Protein AF-A0A1Q9EQV0-F1 (afdb_monomer)

pLDDT: mean 79.05, std 19.86, range [42.56, 97.94]

Foldseek 3Di:
DDDDDDDDDDDPPDDPPDDPDDDDDPDDPDPPPPPPPPPPPDDDPDPPPQKAKKAFQAKWFWFQDPDPPGDQPVPPPDVCVVVVQDDRIDGHGAMFIFDGWDADPNWIWTAGPSDRTITTQFDVDDPGNRNGRMDTDDPVVVVVNVVVVVVVVVVVVVVPPPVVVVVVCVVVVVVVVVVVVVVVVVVD

Secondary structure (DSSP, 8-state):
---------S---SSSSSSSSS------------------------TTTTSEEEEESS-EE-BSSSSTTSPBGGGS--HHHHTT-S-SEEPTT-EEEEEEEEEETTEEEEEESSSS-EEESBB-SGGGBTSB-EEEPPHHHHHHHHHHHHHHHHHHHHTT-HHHHHHHHHHHHHHHHHHHHHHHHTT-

Nearest PDB structures (foldseek):
  3rnj-assembly1_A  TM=4.900E-01  e=1.121E-01  Homo sapiens
  2lnh-assembly1_B  TM=4.845E-01  e=6.198E-01  Homo sapiens
  1m9s-assembly1_A  TM=3.954E-01  e=2.552E+00  Listeria monocytogenes
  9b62-assembly1_E  TM=1.502E-01  e=2.406E+00  Homo sapiens

Sequence (188 aa):
MAARLSFRRGIVVSALLLSVVFHGAQTFCNHSIVRYRVSRTARANSLDSESGLYKASTNIKVRMAPDVNAPTLAGAESQKLKSGEWISMIKAGDVFQCSEMRTRDGQVYLKLADQDGWVFGKGVSGEWTGRDIVVPVPDSEALEAKARIVKDTMERQLIRDDSDKFALYLVGGALFLVALERLWEEFV

Solvent-accessible surface area (backbone atoms only — not comparable to full-atom values): 11812 Å² total; per-residue (Å²): 141,85,89,80,86,90,87,87,84,87,81,96,81,87,87,83,86,85,81,86,86,84,83,88,80,91,71,83,78,76,84,74,82,72,78,74,76,76,72,87,70,80,89,78,85,65,97,74,70,46,46,50,47,33,28,27,71,40,74,43,62,25,16,68,42,90,49,94,84,39,60,40,45,73,76,50,92,50,69,55,50,77,71,65,76,48,78,40,58,48,48,54,69,42,72,49,52,29,56,37,63,46,78,55,97,92,41,39,28,35,27,43,57,91,49,93,30,21,35,62,36,40,28,88,55,78,97,38,48,78,36,75,34,50,44,79,51,55,74,84,57,41,56,60,51,49,54,50,54,53,49,52,52,46,54,59,57,67,64,68,46,63,67,55,54,49,51,52,51,50,52,50,48,52,53,49,51,56,52,51,53,58,55,49,65,76,74,112

Organism: Symbiodinium microadriaticum (NCBI:txid2951)

Radius of gyration: 29.89 Å; Cα contacts (8 Å, |Δi|>4): 192; chains: 1; bounding box: 65×48×94 Å

Structure (mmCIF, N/CA/C/O backbone):
data_AF-A0A1Q9EQV0-F1
#
_entry.id   AF-A0A1Q9EQV0-F1
#
loop_
_atom_site.group_PDB
_atom_site.id
_atom_site.type_symbol
_atom_site.label_atom_id
_atom_site.label_alt_id
_atom_site.label_comp_id
_atom_site.label_asym_id
_atom_site.label_entity_id
_atom_site.label_seq_id
_atom_site.pdbx_PDB_ins_code
_atom_site.Cartn_x
_atom_site.Cartn_y
_atom_site.Cartn_z
_atom_site.occupancy
_atom_site.B_iso_or_equiv
_atom_site.auth_seq_id
_atom_site.auth_comp_id
_atom_site.auth_asym_id
_atom_site.auth_atom_id
_atom_site.pdbx_PDB_model_num
ATOM 1 N N . MET A 1 1 ? 39.533 28.190 -74.958 1.00 47.81 1 MET A N 1
ATOM 2 C CA . MET A 1 1 ? 40.088 27.059 -74.185 1.00 47.81 1 MET A CA 1
ATOM 3 C C . MET A 1 1 ? 39.141 26.777 -73.033 1.00 47.81 1 MET A C 1
ATOM 5 O O . MET A 1 1 ? 39.071 27.570 -72.109 1.00 47.81 1 MET A O 1
ATOM 9 N N . ALA A 1 2 ? 38.331 25.728 -73.164 1.00 45.84 2 ALA A N 1
ATOM 10 C CA . ALA A 1 2 ? 37.303 25.341 -72.203 1.00 45.84 2 ALA A CA 1
ATOM 11 C C . ALA A 1 2 ? 37.702 23.996 -71.585 1.00 45.84 2 ALA A C 1
ATOM 13 O O . ALA A 1 2 ? 37.839 23.013 -72.314 1.00 45.84 2 ALA A O 1
ATOM 14 N N . ALA A 1 3 ? 37.914 23.960 -70.269 1.00 51.19 3 ALA A N 1
ATOM 15 C CA . ALA A 1 3 ? 38.201 22.734 -69.532 1.00 51.19 3 ALA A CA 1
ATOM 16 C C . ALA A 1 3 ? 36.896 22.163 -68.961 1.00 51.19 3 ALA A C 1
ATOM 18 O O . ALA A 1 3 ? 36.172 22.823 -68.217 1.00 51.19 3 ALA A O 1
ATOM 19 N N . ARG A 1 4 ? 36.589 20.937 -69.389 1.00 50.50 4 ARG A N 1
ATOM 20 C CA . ARG A 1 4 ? 35.404 20.150 -69.045 1.00 50.50 4 ARG A CA 1
ATOM 21 C C . ARG A 1 4 ? 35.594 19.408 -67.716 1.00 50.50 4 ARG A C 1
ATOM 23 O O . ARG A 1 4 ? 36.582 18.712 -67.532 1.00 50.50 4 ARG A O 1
ATOM 30 N N . LEU A 1 5 ? 34.577 19.546 -66.866 1.00 52.50 5 LEU A N 1
ATOM 31 C CA . LEU A 1 5 ? 33.958 18.579 -65.944 1.00 52.50 5 LEU A CA 1
ATOM 32 C C . LEU A 1 5 ? 34.591 17.179 -65.793 1.00 52.50 5 LEU A C 1
ATOM 34 O O . LEU A 1 5 ? 34.622 16.401 -66.742 1.00 52.50 5 LEU A O 1
ATOM 38 N N . SER A 1 6 ? 34.850 16.795 -64.539 1.00 54.44 6 SER A N 1
ATOM 39 C CA . SER A 1 6 ? 34.706 15.412 -64.058 1.00 54.44 6 SER A CA 1
ATOM 40 C C . SER A 1 6 ? 34.360 15.412 -62.564 1.00 54.44 6 SER A C 1
ATOM 42 O O . SER A 1 6 ? 35.207 15.180 -61.707 1.00 54.44 6 SER A O 1
ATOM 44 N N . PHE A 1 7 ? 33.097 15.700 -62.251 1.00 55.69 7 PHE A N 1
ATOM 45 C CA . PHE A 1 7 ? 32.520 15.522 -60.920 1.00 55.69 7 PHE A CA 1
ATOM 46 C C . PHE A 1 7 ? 31.300 14.618 -61.083 1.00 55.69 7 PHE A C 1
ATOM 48 O O . PHE A 1 7 ? 30.263 15.079 -61.557 1.00 55.69 7 PHE A O 1
ATOM 55 N N . ARG A 1 8 ? 31.460 13.316 -60.819 1.00 53.91 8 ARG A N 1
ATOM 56 C CA . ARG A 1 8 ? 30.382 12.321 -60.654 1.00 53.91 8 ARG A CA 1
ATOM 57 C C . ARG A 1 8 ? 30.996 10.950 -60.362 1.00 53.91 8 ARG A C 1
ATOM 59 O O . ARG A 1 8 ? 31.511 10.329 -61.288 1.00 53.91 8 ARG A O 1
ATOM 66 N N . ARG A 1 9 ? 30.859 10.462 -59.123 1.00 51.88 9 ARG A N 1
ATOM 67 C CA . ARG A 1 9 ? 30.366 9.110 -58.765 1.00 51.88 9 ARG A CA 1
ATOM 68 C C . ARG A 1 9 ? 30.610 8.815 -57.281 1.00 51.88 9 ARG A C 1
ATOM 70 O O . ARG A 1 9 ? 31.720 8.980 -56.804 1.00 51.88 9 ARG A O 1
ATOM 77 N N . GLY A 1 10 ? 29.565 8.317 -56.620 1.00 47.72 10 GLY A N 1
ATOM 78 C CA . GLY A 1 10 ? 29.556 7.890 -55.218 1.00 47.72 10 GLY A CA 1
ATOM 79 C C . GLY A 1 10 ? 29.086 9.026 -54.308 1.00 47.72 10 GLY A C 1
ATOM 80 O O . GLY A 1 10 ? 29.647 10.104 -54.356 1.00 47.72 10 GLY A O 1
ATOM 81 N N . ILE A 1 11 ? 28.036 8.932 -53.502 1.00 51.19 11 ILE A N 1
ATOM 82 C CA . ILE A 1 11 ? 27.289 7.793 -52.979 1.00 51.19 11 ILE A CA 1
ATOM 83 C C . ILE A 1 11 ? 25.844 8.296 -52.828 1.00 51.19 11 ILE A C 1
ATOM 85 O O . ILE A 1 11 ? 25.547 9.130 -51.982 1.00 51.19 11 ILE A O 1
ATOM 89 N N . VAL A 1 12 ? 24.943 7.831 -53.694 1.00 48.97 12 VAL A N 1
ATOM 90 C CA . VAL A 1 12 ? 23.488 7.976 -53.515 1.00 48.97 12 VAL A CA 1
ATOM 91 C C . VAL A 1 12 ? 22.962 6.587 -53.183 1.00 48.97 12 VAL A C 1
ATOM 93 O O . VAL A 1 12 ? 22.316 5.948 -54.002 1.00 48.97 12 VAL A O 1
ATOM 96 N N . VAL A 1 13 ? 23.331 6.063 -52.014 1.00 53.50 13 VAL A N 1
ATOM 97 C CA . VAL A 1 13 ? 22.775 4.811 -51.488 1.00 53.50 13 VAL A CA 1
ATOM 98 C C . VAL A 1 13 ? 22.723 4.918 -49.967 1.00 53.50 13 VAL A C 1
ATOM 100 O O . VAL A 1 13 ? 23.660 4.502 -49.303 1.00 53.50 13 VAL A O 1
ATOM 103 N N . SER A 1 14 ? 21.670 5.533 -49.417 1.00 49.53 14 SER A N 1
ATOM 104 C CA . SER A 1 14 ? 21.132 5.224 -48.068 1.00 49.53 14 SER A CA 1
ATOM 105 C C . SER A 1 14 ? 19.937 6.114 -47.695 1.00 49.53 14 SER A C 1
ATOM 107 O O . SER A 1 14 ? 19.862 6.657 -46.602 1.00 49.53 14 SER A O 1
ATOM 109 N N . ALA A 1 15 ? 18.974 6.282 -48.607 1.00 46.66 15 ALA A N 1
ATOM 110 C CA . ALA A 1 15 ? 17.729 7.010 -48.313 1.00 46.66 15 ALA A CA 1
ATOM 111 C C . ALA A 1 15 ? 16.455 6.182 -48.570 1.00 46.66 15 ALA A C 1
ATOM 113 O O . ALA A 1 15 ? 15.364 6.735 -48.635 1.00 46.66 15 ALA A O 1
ATOM 114 N N . LEU A 1 16 ? 16.568 4.856 -48.727 1.00 47.31 16 LEU A N 1
ATOM 115 C CA . LEU A 1 16 ? 15.451 3.992 -49.148 1.00 47.31 16 LEU A CA 1
ATOM 116 C C . LEU A 1 16 ? 15.329 2.685 -48.344 1.00 47.31 16 LEU A C 1
ATOM 118 O O . LEU A 1 16 ? 14.862 1.677 -48.861 1.00 47.31 16 LEU A O 1
ATOM 122 N N . LEU A 1 17 ? 15.721 2.692 -47.068 1.00 46.41 17 LEU A N 1
ATOM 123 C CA . LEU A 1 17 ? 15.571 1.531 -46.176 1.00 46.41 17 LEU A CA 1
ATOM 124 C C . LEU A 1 17 ? 15.006 1.911 -44.799 1.00 46.41 17 LEU A C 1
ATOM 126 O O . LEU A 1 17 ? 15.441 1.407 -43.772 1.00 46.41 17 LEU A O 1
ATOM 130 N N . LEU A 1 18 ? 14.015 2.807 -44.762 1.00 45.72 18 LEU A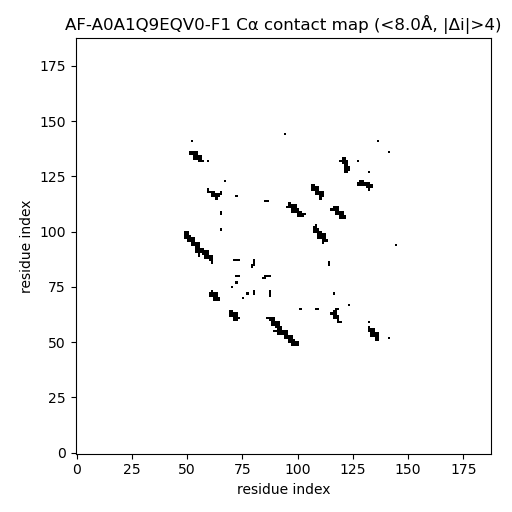 N 1
ATOM 131 C CA . LEU A 1 18 ? 13.266 3.082 -43.528 1.00 45.72 18 LEU A CA 1
ATOM 132 C C . LEU A 1 18 ? 11.801 3.470 -43.787 1.00 45.72 18 LEU A C 1
ATOM 134 O O . LEU A 1 18 ? 11.257 4.386 -43.180 1.00 45.72 18 LEU A O 1
ATOM 138 N N . SER A 1 19 ? 11.137 2.784 -44.723 1.00 46.06 19 SER A N 1
ATOM 139 C CA . SER A 1 19 ? 9.699 3.001 -44.984 1.00 46.06 19 SER A CA 1
ATOM 140 C C . SER A 1 19 ? 8.872 1.719 -45.113 1.00 46.06 19 SER A C 1
ATOM 142 O O . SER A 1 19 ? 7.723 1.778 -45.534 1.00 46.06 19 SER A O 1
ATOM 144 N N . VAL A 1 20 ? 9.405 0.558 -44.716 1.00 49.72 20 VAL A N 1
ATOM 145 C CA . VAL A 1 20 ? 8.696 -0.731 -44.839 1.00 49.72 20 VAL A CA 1
ATOM 146 C C . VAL A 1 20 ? 8.702 -1.500 -43.517 1.00 49.72 20 VAL A C 1
ATOM 148 O O . VAL A 1 20 ? 9.162 -2.626 -43.462 1.00 49.72 20 VAL A O 1
ATOM 151 N N . VAL A 1 21 ? 8.196 -0.898 -42.435 1.00 52.59 21 VAL A N 1
ATOM 152 C CA . VAL A 1 21 ? 7.654 -1.643 -41.274 1.00 52.59 21 VAL A CA 1
ATOM 153 C C . VAL A 1 21 ? 6.537 -0.817 -40.618 1.00 52.59 21 VAL A C 1
ATOM 155 O O . VAL A 1 21 ? 6.600 -0.476 -39.446 1.00 52.59 21 VAL A O 1
ATOM 158 N N . PHE A 1 22 ? 5.525 -0.399 -41.379 1.00 47.16 22 PHE A N 1
ATOM 159 C CA . PHE A 1 22 ? 4.333 0.226 -40.784 1.00 47.16 22 PHE A CA 1
ATOM 160 C C . PHE A 1 22 ? 3.081 -0.050 -41.615 1.00 47.16 22 PHE A C 1
ATOM 162 O O . PHE A 1 22 ? 2.333 0.857 -41.947 1.00 47.16 22 PHE A O 1
ATOM 169 N N . HIS A 1 23 ? 2.861 -1.304 -42.009 1.00 49.47 23 HIS A N 1
ATOM 170 C CA . HIS A 1 23 ? 1.589 -1.748 -42.580 1.00 49.47 23 HIS A CA 1
ATOM 171 C C . HIS A 1 23 ? 1.367 -3.212 -42.216 1.00 49.47 23 HIS A C 1
ATOM 173 O O . HIS A 1 23 ? 1.952 -4.102 -42.823 1.00 49.47 23 HIS A O 1
ATOM 179 N N . GLY A 1 24 ? 0.520 -3.459 -41.220 1.00 48.75 24 GLY A N 1
ATOM 180 C CA . GLY A 1 24 ? 0.038 -4.810 -40.958 1.00 48.75 24 GLY A CA 1
ATOM 181 C C . GLY A 1 24 ? -0.319 -5.064 -39.507 1.00 48.75 24 GLY A C 1
ATOM 182 O O . GLY A 1 24 ? 0.472 -5.673 -38.803 1.00 48.75 24 GLY A O 1
ATOM 183 N N . ALA A 1 25 ? -1.500 -4.596 -39.090 1.00 47.56 25 ALA A N 1
ATOM 184 C CA . ALA A 1 25 ? -2.434 -5.337 -38.226 1.00 47.56 25 ALA A CA 1
ATOM 185 C C . ALA A 1 25 ? -3.576 -4.419 -37.743 1.00 47.56 25 ALA A C 1
ATOM 187 O O . ALA A 1 25 ? -3.731 -4.166 -36.553 1.00 47.56 25 ALA A O 1
ATOM 188 N N . GLN A 1 26 ? -4.416 -3.928 -38.661 1.00 50.81 26 GLN A N 1
ATOM 189 C CA . GLN A 1 26 ? -5.806 -3.611 -38.309 1.00 50.81 26 GLN A CA 1
ATOM 190 C C . GLN A 1 26 ? -6.648 -4.866 -38.544 1.00 50.81 26 GLN A C 1
ATOM 192 O O . GLN A 1 26 ? -7.452 -4.949 -39.469 1.00 50.81 26 GLN A O 1
ATOM 197 N N . THR A 1 27 ? -6.423 -5.890 -37.725 1.00 53.25 27 THR A N 1
ATOM 198 C CA . THR A 1 27 ? -7.356 -7.010 -37.621 1.00 53.25 27 THR A CA 1
ATOM 199 C C . THR A 1 27 ? -8.443 -6.619 -36.638 1.00 53.25 27 THR A C 1
ATOM 201 O O . THR A 1 27 ? -8.237 -6.577 -35.429 1.00 53.25 27 THR A O 1
ATOM 204 N N . PHE A 1 28 ? -9.594 -6.293 -37.220 1.00 47.31 28 PHE A N 1
ATOM 205 C CA . PHE A 1 28 ? -10.935 -6.432 -36.669 1.00 47.31 28 PHE A CA 1
ATOM 206 C C . PHE A 1 28 ? -11.011 -7.430 -35.500 1.00 47.31 28 PHE A C 1
ATOM 208 O O . PHE A 1 28 ? -11.170 -8.633 -35.704 1.00 47.31 28 PHE A O 1
ATOM 215 N N . CYS A 1 29 ? -10.995 -6.926 -34.267 1.00 45.66 29 CYS A N 1
ATOM 216 C CA . CYS A 1 29 ? -11.572 -7.655 -33.146 1.00 45.66 29 CYS A CA 1
ATOM 217 C C . CYS A 1 29 ? -13.065 -7.345 -33.128 1.00 45.66 29 CYS A C 1
ATOM 219 O O . CYS A 1 29 ? -13.530 -6.325 -32.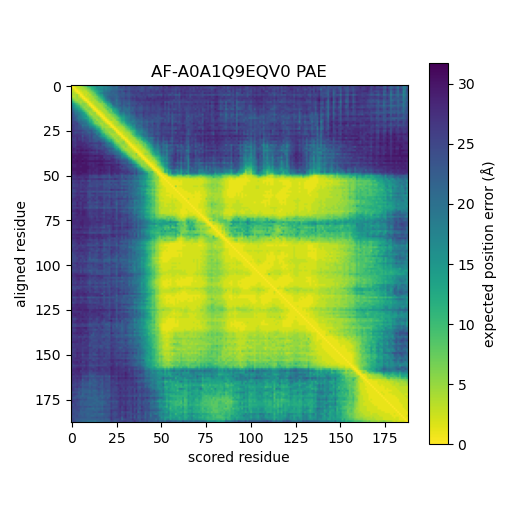620 1.00 45.66 29 CYS A O 1
ATOM 221 N N . ASN A 1 30 ? -13.783 -8.244 -33.791 1.00 45.84 30 ASN A N 1
ATOM 222 C CA . ASN A 1 30 ? -15.225 -8.357 -33.823 1.00 45.84 30 ASN A CA 1
ATOM 223 C C . ASN A 1 30 ? -15.779 -8.237 -32.395 1.00 45.84 30 ASN A C 1
ATOM 225 O O . ASN A 1 30 ? -15.418 -9.008 -31.506 1.00 45.84 30 ASN A O 1
ATOM 229 N N . HIS A 1 31 ? -16.630 -7.237 -32.182 1.00 42.56 31 HIS A N 1
ATOM 230 C CA . HIS A 1 31 ? -17.291 -6.947 -30.917 1.00 42.56 31 HIS A CA 1
ATOM 231 C C . HIS A 1 31 ? -18.379 -8.008 -30.689 1.00 42.56 31 HIS A C 1
ATOM 233 O O . HIS A 1 31 ? -19.574 -7.752 -30.829 1.00 42.56 31 HIS A O 1
ATOM 239 N N . SER A 1 32 ? -17.979 -9.248 -30.389 1.00 49.09 32 SER A N 1
ATOM 240 C CA . SER A 1 32 ? -18.908 -10.245 -29.878 1.00 49.09 32 SER A CA 1
ATOM 241 C C . SER A 1 32 ? -19.312 -9.792 -28.483 1.00 49.09 32 SER A C 1
ATOM 243 O O . SER A 1 32 ? -18.570 -9.962 -27.515 1.00 49.09 32 SER A O 1
ATOM 245 N N . ILE A 1 33 ? -20.489 -9.178 -28.405 1.00 52.44 33 ILE A N 1
ATOM 246 C CA . ILE A 1 33 ? -21.239 -8.944 -27.177 1.00 52.44 33 ILE A CA 1
ATOM 247 C C . ILE A 1 33 ? -21.523 -10.324 -26.577 1.00 52.44 33 ILE A C 1
ATOM 249 O O . ILE A 1 33 ? -22.569 -10.936 -26.795 1.00 52.44 33 ILE A O 1
ATOM 253 N N . VAL A 1 34 ? -20.553 -10.847 -25.832 1.00 47.66 34 VAL A N 1
ATOM 254 C CA . VAL A 1 34 ? -20.776 -11.958 -24.924 1.00 47.66 34 VAL A CA 1
ATOM 255 C C . VAL A 1 34 ? -21.528 -11.345 -23.759 1.00 47.66 34 VAL A C 1
ATOM 257 O O . VAL A 1 34 ? -20.952 -10.738 -22.857 1.00 47.66 34 VAL A O 1
ATOM 260 N N . ARG A 1 35 ? -22.859 -11.458 -23.806 1.00 48.41 35 ARG A N 1
ATOM 261 C CA . ARG A 1 35 ? -23.694 -11.344 -22.612 1.00 48.41 35 ARG A CA 1
ATOM 262 C C . ARG A 1 35 ? -23.266 -12.467 -21.674 1.00 48.41 35 ARG A C 1
ATOM 264 O O . ARG A 1 35 ? -23.876 -13.534 -21.657 1.00 48.41 35 ARG A O 1
ATOM 271 N N . TYR A 1 36 ? -22.215 -12.227 -20.896 1.00 43.09 36 TYR A N 1
ATOM 272 C CA . TYR A 1 36 ? -21.963 -12.989 -19.691 1.00 43.09 36 TYR A CA 1
ATOM 273 C C . TYR A 1 36 ? -23.156 -12.726 -18.786 1.00 43.09 36 TYR A C 1
ATOM 275 O O . TYR A 1 36 ? -23.285 -11.688 -18.138 1.00 43.09 36 TYR A O 1
ATOM 283 N N . ARG A 1 37 ? -24.088 -13.675 -18.799 1.00 45.78 37 ARG A N 1
ATOM 284 C CA . ARG A 1 37 ? -25.042 -13.854 -17.723 1.00 45.78 37 ARG A CA 1
ATOM 285 C C . ARG A 1 37 ? -24.174 -14.197 -16.516 1.00 45.78 37 ARG A C 1
ATOM 287 O O . ARG A 1 37 ? -23.810 -15.351 -16.326 1.00 45.78 37 ARG A O 1
ATOM 294 N N . VAL A 1 38 ? -23.750 -13.168 -15.782 1.00 48.47 38 VAL A N 1
ATOM 295 C CA . VAL A 1 38 ? -23.095 -13.308 -14.484 1.00 48.47 38 VAL A CA 1
ATOM 296 C C . VAL A 1 38 ? -24.150 -13.916 -13.576 1.00 48.47 38 VAL A C 1
ATOM 298 O O . VAL A 1 38 ? -24.969 -13.226 -12.967 1.00 48.47 38 VAL A O 1
ATOM 301 N N . SER A 1 39 ? -24.199 -15.242 -13.591 1.00 44.03 39 SER A N 1
ATOM 302 C CA . SER A 1 39 ? -24.911 -16.040 -12.617 1.00 44.03 39 SER A CA 1
ATOM 303 C C . SER A 1 39 ? -24.378 -15.615 -11.258 1.00 44.03 39 SER A C 1
ATOM 305 O O . SER A 1 39 ? -23.225 -15.866 -10.915 1.00 44.03 39 SER A O 1
ATOM 307 N N . ARG A 1 40 ? -25.213 -14.892 -10.509 1.00 45.03 40 ARG A N 1
ATOM 308 C CA . ARG A 1 40 ? -25.008 -14.598 -9.093 1.00 45.03 40 ARG A CA 1
ATOM 309 C C . ARG A 1 40 ? -25.080 -15.909 -8.312 1.00 45.03 40 ARG A C 1
ATOM 311 O O . ARG A 1 40 ? -26.106 -16.250 -7.740 1.00 45.03 40 ARG A O 1
ATOM 318 N N . THR A 1 41 ? -23.976 -16.627 -8.309 1.00 44.84 41 THR A N 1
ATOM 319 C CA . THR A 1 41 ? -23.579 -17.598 -7.292 1.00 44.84 41 THR A CA 1
ATOM 320 C C . THR A 1 41 ? -22.237 -17.062 -6.790 1.00 44.84 41 THR A C 1
ATOM 322 O O . THR A 1 41 ? -21.198 -17.414 -7.322 1.00 44.84 41 THR A O 1
ATOM 325 N N . ALA A 1 42 ? -22.154 -16.010 -5.969 1.00 52.62 42 ALA A N 1
ATOM 326 C CA . ALA A 1 42 ? -22.704 -15.897 -4.621 1.00 52.62 42 ALA A CA 1
ATOM 327 C C . ALA A 1 42 ? -22.602 -17.236 -3.873 1.00 52.62 42 ALA A C 1
ATOM 329 O O . ALA A 1 42 ? -23.465 -18.092 -4.033 1.00 52.62 42 ALA A O 1
ATOM 330 N N . ARG A 1 43 ? -21.563 -17.333 -3.029 1.00 48.00 43 ARG A N 1
ATOM 331 C CA . ARG A 1 43 ? -21.222 -18.409 -2.075 1.00 48.00 43 ARG A CA 1
ATOM 332 C C . ARG A 1 43 ? -20.368 -19.555 -2.615 1.00 48.00 43 ARG A C 1
ATOM 334 O O . ARG A 1 43 ? -20.884 -20.616 -2.929 1.00 48.00 43 ARG A O 1
ATOM 341 N N . ALA A 1 44 ? -19.054 -19.331 -2.610 1.00 43.09 44 ALA A N 1
ATOM 342 C CA . ALA A 1 44 ? -18.071 -20.139 -1.870 1.00 43.09 44 ALA A CA 1
ATOM 343 C C . ALA A 1 44 ? -16.651 -19.821 -2.377 1.00 43.09 44 ALA A C 1
ATOM 345 O O . ALA A 1 44 ? -15.955 -20.710 -2.850 1.00 43.09 44 ALA A O 1
ATOM 346 N N . ASN A 1 45 ? -16.214 -18.558 -2.292 1.00 47.41 45 ASN A N 1
ATOM 347 C CA . ASN A 1 45 ? -14.772 -18.322 -2.248 1.00 47.41 45 ASN A CA 1
ATOM 348 C C . ASN A 1 45 ? -14.344 -18.651 -0.823 1.00 47.41 45 ASN A C 1
ATOM 350 O O . ASN A 1 45 ? -14.758 -18.003 0.140 1.00 47.41 45 ASN A O 1
ATOM 354 N N . SER A 1 46 ? -13.657 -19.780 -0.752 1.00 46.47 46 SER A N 1
ATOM 355 C CA . SER A 1 46 ? -13.051 -20.426 0.393 1.00 46.47 46 SER A CA 1
ATOM 356 C C . SER A 1 46 ? -12.391 -19.440 1.348 1.00 46.47 46 SER A C 1
ATOM 358 O O . SER A 1 46 ? -11.776 -18.452 0.952 1.00 46.47 46 SER A O 1
ATOM 360 N N . LEU A 1 47 ? -12.500 -19.784 2.624 1.00 47.12 47 LEU A N 1
ATOM 361 C CA . LEU A 1 47 ? -11.935 -19.154 3.815 1.00 47.12 47 LEU A CA 1
ATOM 362 C C . LEU A 1 47 ? -10.394 -18.978 3.820 1.00 47.12 47 LEU A C 1
ATOM 364 O O . LEU A 1 47 ? -9.842 -18.699 4.873 1.00 47.12 47 LEU A O 1
ATOM 368 N N . ASP A 1 48 ? -9.718 -19.073 2.672 1.00 51.25 48 ASP A N 1
ATOM 369 C CA . ASP A 1 48 ? -8.252 -19.040 2.532 1.00 51.25 48 ASP A CA 1
ATOM 370 C C . ASP A 1 48 ? -7.712 -17.735 1.925 1.00 51.25 48 ASP A C 1
ATOM 372 O O . ASP A 1 48 ? -6.519 -17.607 1.657 1.00 51.25 48 ASP A O 1
ATOM 376 N N . SER A 1 49 ? -8.555 -16.723 1.701 1.00 55.75 49 SER A N 1
ATOM 377 C CA . SER A 1 49 ? -8.085 -15.414 1.210 1.00 55.75 49 SER A CA 1
ATOM 378 C C . SER A 1 49 ? -7.540 -14.535 2.350 1.00 55.75 49 SER A C 1
ATOM 380 O O . SER A 1 49 ? -7.894 -13.363 2.461 1.00 55.75 49 SER A O 1
ATOM 382 N N . GLU A 1 50 ? -6.705 -15.091 3.235 1.00 71.88 50 GLU A N 1
ATOM 383 C CA . GLU A 1 50 ? -5.997 -14.318 4.274 1.00 71.88 50 GLU A CA 1
ATOM 384 C C . GLU A 1 50 ? -4.952 -13.365 3.669 1.00 71.88 50 GLU A C 1
ATOM 386 O O . GLU A 1 50 ? -4.589 -12.362 4.284 1.00 71.88 50 GLU A O 1
ATOM 391 N N . SER A 1 51 ? -4.529 -13.640 2.431 1.00 85.12 51 SER A N 1
ATOM 392 C CA . SER A 1 51 ? -3.624 -12.806 1.647 1.00 85.12 51 SER A CA 1
ATOM 393 C C . SER A 1 51 ? -4.277 -12.381 0.331 1.00 85.12 51 SER A C 1
ATOM 395 O O . SER A 1 51 ? -5.020 -13.137 -0.294 1.00 85.12 51 SER A O 1
ATOM 397 N N . GLY A 1 52 ? -4.040 -11.139 -0.085 1.00 91.50 52 GLY A N 1
ATOM 398 C CA . GLY A 1 52 ? -4.693 -10.562 -1.260 1.00 91.50 52 GLY A CA 1
ATOM 399 C C . GLY A 1 52 ? -4.223 -9.146 -1.561 1.00 91.50 52 GLY A C 1
ATOM 400 O O . GLY A 1 52 ? -3.470 -8.553 -0.786 1.00 91.50 52 GLY A O 1
ATOM 401 N N . LEU A 1 53 ? -4.654 -8.609 -2.702 1.00 94.69 53 LEU A N 1
ATOM 402 C CA . LEU A 1 53 ? -4.399 -7.223 -3.091 1.00 94.69 53 LEU A CA 1
ATOM 403 C C . LEU A 1 53 ? -5.595 -6.350 -2.735 1.00 94.69 53 LEU A C 1
ATOM 405 O O . LEU A 1 53 ? -6.744 -6.683 -3.031 1.00 94.69 53 LEU A O 1
ATOM 409 N N . TYR A 1 54 ? -5.303 -5.212 -2.125 1.00 96.31 54 TYR A N 1
ATOM 410 C CA . TYR A 1 54 ? -6.297 -4.262 -1.659 1.00 96.31 54 TYR A CA 1
ATOM 411 C C . TYR A 1 54 ? -5.963 -2.872 -2.178 1.00 96.31 54 TYR A C 1
ATOM 413 O O . TYR A 1 54 ? -4.798 -2.501 -2.300 1.00 96.31 54 TYR A O 1
ATOM 421 N N . LYS A 1 55 ? -7.001 -2.094 -2.470 1.00 96.81 55 LYS A N 1
ATOM 422 C CA . LYS A 1 55 ? -6.899 -0.699 -2.886 1.00 96.81 55 LYS A CA 1
ATOM 423 C C . LYS A 1 55 ? -7.382 0.211 -1.768 1.00 96.81 55 LYS A C 1
ATOM 425 O O . LYS A 1 55 ? -8.486 0.029 -1.250 1.00 96.81 55 LYS A O 1
ATOM 430 N N . ALA A 1 56 ? -6.576 1.203 -1.415 1.00 97.81 56 ALA A N 1
ATOM 431 C CA . ALA A 1 56 ? -6.939 2.199 -0.419 1.00 97.81 56 ALA A CA 1
ATOM 432 C C . ALA A 1 56 ? -7.976 3.182 -0.990 1.00 97.81 56 ALA A C 1
ATOM 434 O O . ALA A 1 56 ? -7.773 3.768 -2.050 1.00 97.81 56 ALA A O 1
ATOM 435 N N . SER A 1 57 ? -9.086 3.399 -0.285 1.00 97.56 57 SER A N 1
ATOM 436 C CA . SER A 1 57 ? -10.100 4.404 -0.660 1.00 97.56 57 SER A CA 1
ATOM 437 C C . SER A 1 57 ? -9.781 5.799 -0.115 1.00 97.56 57 SER A C 1
ATOM 439 O O . SER A 1 57 ? -10.286 6.797 -0.618 1.00 97.56 57 SER A O 1
ATOM 441 N N . THR A 1 58 ? -8.933 5.874 0.910 1.00 97.81 58 THR A N 1
ATOM 442 C CA . THR A 1 58 ? -8.483 7.108 1.564 1.00 97.81 58 THR A CA 1
ATOM 443 C C . THR A 1 58 ? -7.015 6.968 1.973 1.00 97.81 58 THR A C 1
ATOM 445 O O . THR A 1 58 ? -6.413 5.920 1.755 1.00 97.81 58 THR A O 1
ATOM 448 N N . ASN A 1 59 ? -6.421 8.003 2.563 1.00 97.12 59 ASN A N 1
ATOM 449 C CA . ASN A 1 59 ? -5.058 7.928 3.086 1.00 97.12 59 ASN A CA 1
ATOM 450 C C . ASN A 1 59 ? -5.035 7.100 4.381 1.00 97.12 59 ASN A C 1
ATOM 452 O O . ASN A 1 59 ? -5.676 7.467 5.369 1.00 97.12 59 ASN A O 1
ATOM 456 N N . ILE A 1 60 ? -4.269 6.008 4.403 1.00 97.19 60 ILE A N 1
ATOM 457 C CA . ILE A 1 60 ? -4.225 5.063 5.524 1.00 97.19 60 ILE A CA 1
ATOM 458 C C . ILE A 1 60 ? -2.850 5.109 6.184 1.00 97.19 60 ILE A C 1
ATOM 460 O O . ILE A 1 60 ? -1.826 4.899 5.540 1.00 97.19 60 ILE A O 1
ATOM 464 N N . LYS A 1 61 ? -2.813 5.368 7.494 1.00 96.44 61 LYS A N 1
ATOM 465 C CA . LYS A 1 61 ? -1.572 5.319 8.280 1.00 96.44 61 LY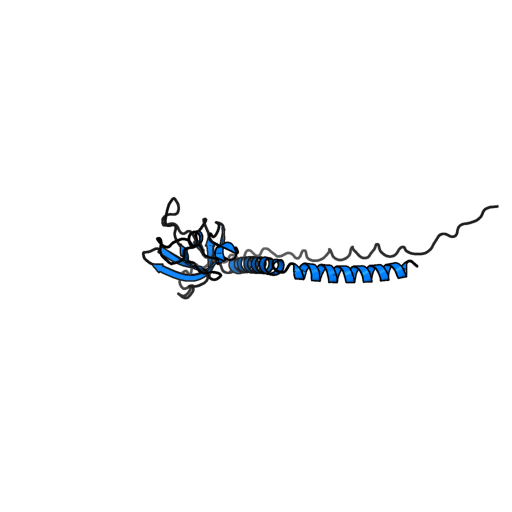S A CA 1
ATOM 466 C C . LYS A 1 61 ? -1.251 3.879 8.669 1.00 96.44 61 LYS A C 1
ATOM 468 O O . LYS A 1 61 ? -2.129 3.172 9.161 1.00 96.44 61 LYS A O 1
ATOM 473 N N . VAL A 1 62 ? 0.012 3.487 8.526 1.00 96.25 62 VAL A N 1
ATOM 474 C CA . VAL A 1 62 ? 0.496 2.162 8.932 1.00 96.25 62 VAL A CA 1
ATOM 475 C C . VAL A 1 62 ? 0.791 2.158 10.436 1.00 96.25 62 VAL A C 1
ATOM 477 O O . VAL A 1 62 ? 1.402 3.090 10.967 1.00 96.25 62 VAL A O 1
ATOM 480 N N . ARG A 1 63 ? 0.332 1.124 11.142 1.00 96.06 63 ARG A N 1
ATOM 481 C CA . ARG A 1 63 ? 0.453 0.935 12.597 1.00 96.06 63 ARG A CA 1
ATOM 482 C C . ARG A 1 63 ? 1.424 -0.194 12.914 1.00 96.06 63 ARG A C 1
ATOM 484 O O . ARG A 1 63 ? 1.546 -1.136 12.142 1.00 96.06 63 ARG A O 1
ATOM 491 N N . MET A 1 64 ? 2.083 -0.135 14.067 1.00 94.94 64 MET A N 1
ATOM 492 C CA . MET A 1 64 ? 3.014 -1.197 14.475 1.00 94.94 64 MET A CA 1
ATOM 493 C C . MET A 1 64 ? 2.322 -2.488 14.934 1.00 94.94 64 MET A C 1
ATOM 495 O O . MET A 1 64 ? 2.906 -3.564 14.844 1.00 94.94 64 MET A O 1
ATOM 499 N N . ALA A 1 65 ? 1.085 -2.395 15.420 1.00 96.50 65 ALA A N 1
ATOM 500 C CA . ALA A 1 65 ? 0.324 -3.519 15.958 1.00 96.50 65 ALA A CA 1
ATOM 501 C C . ALA A 1 65 ? -1.142 -3.456 15.486 1.00 96.50 65 ALA A C 1
ATOM 503 O O . ALA A 1 65 ? -1.607 -2.370 15.121 1.00 96.50 65 ALA A O 1
ATOM 504 N N . PRO A 1 66 ? -1.881 -4.585 15.501 1.00 96.94 66 PRO A N 1
ATOM 505 C CA . PRO A 1 66 ? -3.298 -4.635 15.143 1.00 96.94 66 PRO A CA 1
ATOM 506 C C . PRO A 1 66 ? -4.173 -4.103 16.292 1.00 96.94 66 PRO A C 1
ATOM 508 O O . PRO A 1 66 ? -4.956 -4.835 16.898 1.00 96.94 66 PRO A O 1
ATOM 511 N N . ASP A 1 67 ? -3.981 -2.829 16.630 1.00 96.94 67 ASP A N 1
ATOM 512 C CA . ASP A 1 67 ? -4.712 -2.101 17.667 1.00 96.94 67 ASP A CA 1
ATOM 513 C C . ASP A 1 67 ? -4.948 -0.655 17.195 1.00 96.94 67 ASP A C 1
ATOM 515 O O . ASP A 1 67 ? -4.074 -0.025 16.591 1.00 96.94 67 ASP A O 1
ATOM 519 N N . VAL A 1 68 ? -6.140 -0.124 17.468 1.00 95.38 68 VAL A N 1
ATOM 520 C CA . VAL A 1 68 ? -6.529 1.264 17.175 1.00 95.38 68 VAL A CA 1
ATOM 521 C C . VAL A 1 68 ? -5.627 2.262 17.910 1.00 95.38 68 VAL A C 1
ATOM 523 O O . VAL A 1 68 ? -5.300 3.321 17.364 1.00 95.38 68 VAL A O 1
ATOM 526 N N . ASN A 1 69 ? -5.173 1.899 19.112 1.00 95.69 69 ASN A N 1
ATOM 527 C CA . ASN A 1 69 ? -4.323 2.733 19.960 1.00 95.69 69 ASN A CA 1
ATOM 528 C C . ASN A 1 69 ? -2.823 2.551 19.687 1.00 95.69 69 ASN A C 1
ATOM 530 O O . ASN A 1 69 ? -2.011 3.291 20.242 1.00 95.69 69 ASN A O 1
ATOM 534 N N . ALA A 1 70 ? -2.436 1.599 18.829 1.00 94.81 70 ALA A N 1
ATOM 535 C CA . ALA A 1 70 ? -1.031 1.370 18.517 1.00 94.81 70 ALA A CA 1
ATOM 536 C C . ALA A 1 70 ? -0.389 2.623 17.897 1.00 94.81 70 ALA A C 1
ATOM 538 O O . ALA A 1 70 ? -1.020 3.304 17.075 1.00 94.81 70 ALA A O 1
ATOM 539 N N . PRO A 1 71 ? 0.883 2.924 18.208 1.00 94.19 71 PRO A N 1
ATOM 540 C CA . PRO A 1 71 ? 1.594 3.999 17.538 1.00 94.19 71 PRO A CA 1
ATOM 541 C C . PRO A 1 71 ? 1.662 3.736 16.027 1.00 94.19 71 PRO A C 1
ATOM 543 O O . PRO A 1 71 ? 1.782 2.600 15.554 1.00 94.19 71 PRO A O 1
ATOM 546 N N . THR A 1 72 ? 1.551 4.811 15.249 1.00 94.00 72 THR A N 1
ATOM 547 C CA . THR A 1 72 ? 1.821 4.759 13.809 1.00 94.00 72 THR A CA 1
ATOM 548 C C . THR A 1 72 ? 3.304 4.537 13.578 1.00 94.00 72 THR A C 1
ATOM 550 O O . THR A 1 72 ? 4.108 5.086 14.332 1.00 94.00 72 THR A O 1
ATOM 553 N N . LEU A 1 73 ? 3.668 3.850 12.493 1.00 88.12 73 LEU A N 1
ATOM 554 C CA . LEU A 1 73 ? 5.067 3.645 12.118 1.00 88.12 73 LEU A CA 1
ATOM 555 C C . LEU A 1 73 ? 5.835 4.976 12.101 1.00 88.12 73 LEU A C 1
ATOM 557 O O . LEU A 1 73 ? 6.895 5.057 12.695 1.00 88.12 73 LEU A O 1
ATOM 561 N N . ALA A 1 74 ? 5.242 6.044 11.546 1.00 83.69 74 ALA A N 1
ATOM 562 C CA . ALA A 1 74 ? 5.836 7.388 11.494 1.00 83.69 74 ALA A CA 1
ATOM 563 C C . ALA A 1 74 ? 6.297 7.956 12.849 1.00 83.69 74 ALA A C 1
ATOM 565 O O . ALA A 1 74 ? 7.187 8.798 12.878 1.00 83.69 74 ALA A O 1
ATOM 566 N N . GLY A 1 75 ? 5.644 7.560 13.946 1.00 78.12 75 GLY A N 1
ATOM 567 C CA . GLY A 1 75 ? 5.942 8.064 15.287 1.00 78.12 75 GLY A CA 1
ATOM 568 C C . GLY A 1 75 ? 7.009 7.251 16.013 1.00 78.12 75 GLY A C 1
ATOM 569 O O . GLY A 1 75 ? 7.574 7.731 16.990 1.00 78.12 75 GLY A O 1
ATOM 570 N N . ALA A 1 76 ? 7.293 6.033 15.551 1.00 76.69 76 ALA A N 1
ATOM 571 C CA . ALA A 1 76 ? 8.414 5.258 16.048 1.00 76.69 76 ALA A CA 1
ATOM 572 C C . ALA A 1 76 ? 9.673 5.733 15.318 1.00 76.69 76 ALA A C 1
ATOM 574 O O . ALA A 1 76 ? 9.711 5.722 14.089 1.00 76.69 76 ALA A O 1
ATOM 575 N N . GLU A 1 77 ? 10.711 6.139 16.049 1.00 72.88 77 GLU A N 1
ATOM 576 C CA . GLU A 1 77 ? 12.009 6.536 15.487 1.00 72.88 77 GLU A CA 1
ATOM 577 C C . GLU A 1 77 ? 12.780 5.342 14.883 1.00 72.88 77 GLU A C 1
ATOM 579 O O . GLU A 1 77 ? 13.939 5.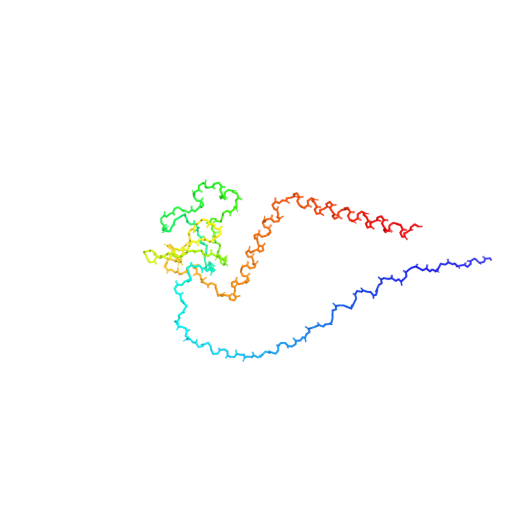085 15.201 1.00 72.88 77 GLU A O 1
ATOM 584 N N . SER A 1 78 ? 12.150 4.563 14.005 1.00 70.38 78 SER A N 1
ATOM 585 C CA . SER A 1 78 ? 12.809 3.462 13.320 1.00 70.38 78 SER A CA 1
ATOM 586 C C . SER A 1 78 ? 13.781 4.027 12.287 1.00 70.38 78 SER A C 1
ATOM 588 O O . SER A 1 78 ? 13.393 4.783 11.393 1.00 70.38 78 SER A O 1
ATOM 590 N N . GLN A 1 79 ? 15.053 3.632 12.367 1.00 69.12 79 GLN A N 1
ATOM 591 C CA . GLN A 1 79 ? 16.071 3.991 11.371 1.00 69.12 79 GLN A CA 1
ATOM 592 C C . GLN A 1 79 ? 15.649 3.600 9.941 1.00 69.12 79 GLN A C 1
ATOM 594 O O . GLN A 1 79 ? 15.997 4.300 8.993 1.00 69.12 79 GLN A O 1
ATOM 599 N N . LYS A 1 80 ? 14.821 2.554 9.789 1.00 69.75 80 LYS A N 1
ATOM 600 C CA . LYS A 1 80 ? 14.279 2.091 8.498 1.00 69.75 80 LYS A CA 1
ATOM 601 C C . LYS A 1 80 ? 13.259 3.041 7.856 1.00 69.75 80 LYS A C 1
ATOM 603 O O . LYS A 1 80 ? 13.039 2.997 6.652 1.00 69.75 80 LYS A O 1
ATOM 608 N N . LEU A 1 81 ? 12.639 3.930 8.634 1.00 72.00 81 LEU A N 1
ATOM 609 C CA . LEU A 1 81 ? 11.814 5.004 8.068 1.00 72.00 81 LEU A CA 1
ATO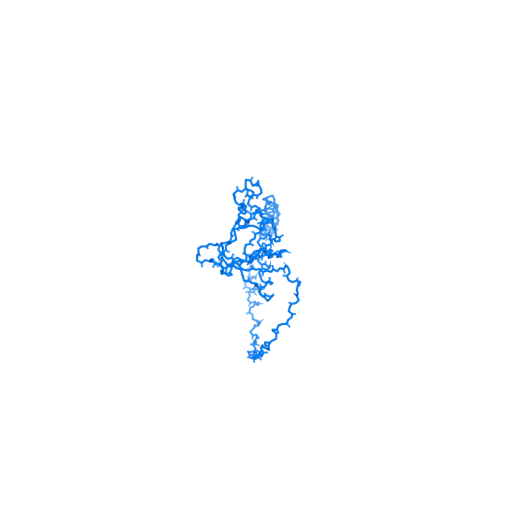M 610 C C . LEU A 1 81 ? 12.682 6.117 7.486 1.00 72.00 81 LEU A C 1
ATOM 612 O O . LEU A 1 81 ? 12.344 6.689 6.455 1.00 72.00 81 LEU A O 1
ATOM 616 N N . LYS A 1 82 ? 13.825 6.400 8.122 1.00 69.88 82 LYS A N 1
ATOM 617 C CA . LYS A 1 82 ? 14.757 7.439 7.665 1.00 69.88 82 LYS A CA 1
ATOM 618 C C . LYS A 1 82 ? 15.451 7.057 6.356 1.00 69.88 82 LYS A C 1
ATOM 620 O O . LYS A 1 82 ? 15.778 7.947 5.582 1.00 69.88 82 LYS A O 1
ATOM 625 N N . SER A 1 83 ? 15.628 5.761 6.0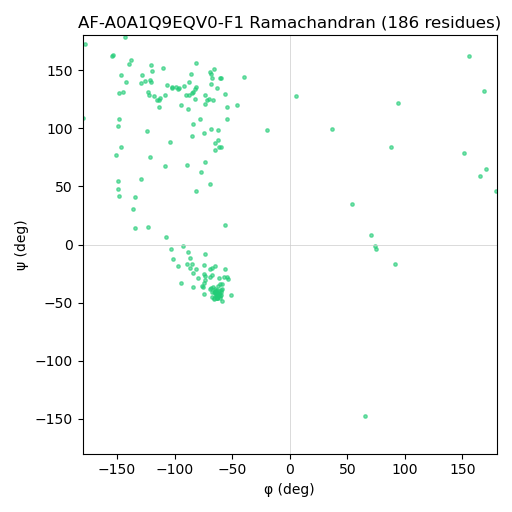85 1.00 75.06 83 SER A N 1
ATOM 626 C CA . SER A 1 83 ? 16.157 5.277 4.802 1.00 75.06 83 SER A CA 1
ATOM 627 C C . SER A 1 83 ? 15.160 5.387 3.641 1.00 75.06 83 SER A C 1
ATOM 629 O O . SER A 1 83 ? 15.543 5.134 2.503 1.00 75.06 83 SER A O 1
ATOM 631 N N . GLY A 1 84 ? 13.893 5.744 3.902 1.00 75.50 84 GLY A N 1
ATOM 632 C CA . GLY A 1 84 ? 12.837 5.774 2.884 1.00 75.50 84 GLY A CA 1
ATO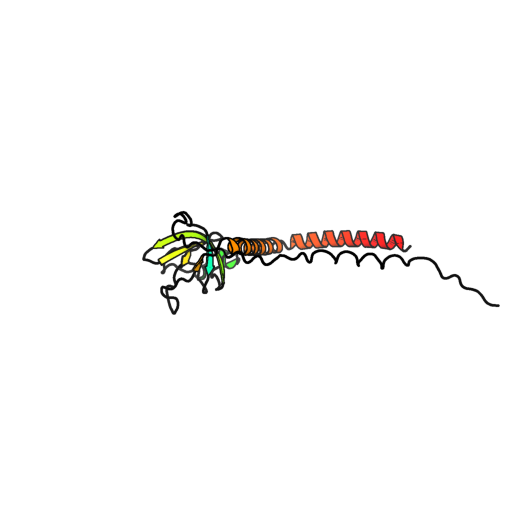M 633 C C . GLY A 1 84 ? 12.392 4.387 2.411 1.00 75.50 84 GLY A C 1
ATOM 634 O O . GLY A 1 84 ? 11.631 4.276 1.454 1.00 75.50 84 GLY A O 1
ATOM 635 N N . GLU A 1 85 ? 12.860 3.329 3.074 1.00 76.56 85 GLU A N 1
ATOM 636 C CA . GLU A 1 85 ? 12.521 1.946 2.744 1.00 76.56 85 GLU A CA 1
ATOM 637 C C . GLU A 1 85 ? 11.098 1.599 3.190 1.00 76.56 85 GLU A C 1
ATOM 639 O O . GLU A 1 85 ? 10.405 0.837 2.522 1.00 76.56 85 GLU A O 1
ATOM 644 N N . TRP A 1 86 ? 10.648 2.186 4.303 1.00 84.19 86 TRP A N 1
ATOM 645 C CA . TRP A 1 86 ? 9.331 1.927 4.878 1.00 84.19 86 TRP A CA 1
ATOM 646 C C . TRP A 1 86 ? 8.331 3.042 4.585 1.00 84.19 86 TRP A C 1
ATOM 648 O O . TRP A 1 86 ? 8.593 4.232 4.772 1.00 84.19 86 TRP A O 1
ATOM 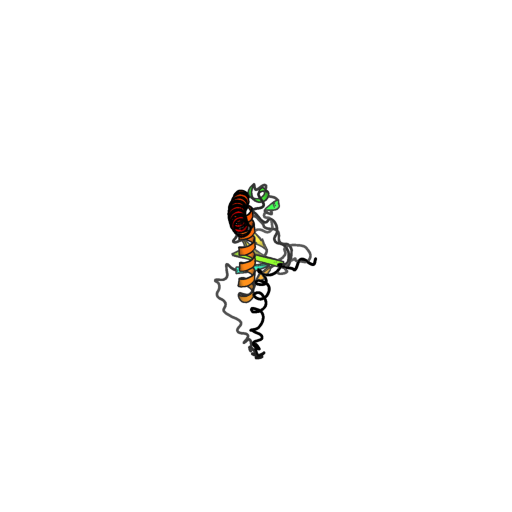658 N N . ILE A 1 87 ? 7.131 2.634 4.187 1.00 85.44 87 ILE A N 1
ATOM 659 C CA . ILE A 1 87 ? 5.999 3.503 3.895 1.00 85.44 87 ILE A CA 1
ATOM 660 C C . ILE A 1 87 ? 5.224 3.736 5.193 1.00 85.44 87 ILE A C 1
ATOM 662 O O . ILE A 1 87 ? 4.655 2.815 5.777 1.00 85.44 87 ILE A O 1
ATOM 666 N N . SER A 1 88 ? 5.166 4.979 5.661 1.00 91.69 88 SER A N 1
ATOM 667 C CA . SER A 1 88 ? 4.393 5.325 6.861 1.00 91.69 88 SER A CA 1
ATOM 668 C C . SER A 1 88 ? 2.896 5.521 6.590 1.00 91.69 88 SER A C 1
ATOM 670 O O . SER A 1 88 ? 2.072 5.435 7.509 1.00 91.69 88 SER A O 1
ATOM 672 N N . MET A 1 89 ? 2.540 5.787 5.333 1.00 95.12 89 MET A N 1
ATOM 673 C CA . MET A 1 89 ? 1.185 6.082 4.887 1.00 95.12 89 MET A CA 1
ATOM 674 C C . MET A 1 89 ? 0.962 5.581 3.461 1.00 95.12 89 MET A C 1
ATOM 676 O O . MET A 1 89 ? 1.737 5.902 2.565 1.00 95.12 89 MET A O 1
ATOM 680 N N . ILE A 1 90 ? -0.131 4.856 3.260 1.00 96.19 90 ILE A N 1
ATOM 681 C CA . ILE A 1 90 ? -0.631 4.433 1.950 1.00 96.19 90 ILE A CA 1
ATOM 682 C C . ILE A 1 90 ? -1.582 5.518 1.449 1.00 96.19 90 ILE A C 1
ATOM 684 O O . ILE A 1 90 ? -2.474 5.935 2.198 1.00 96.19 90 ILE A O 1
ATOM 688 N N . LYS A 1 91 ? -1.392 6.017 0.224 1.00 96.69 91 LYS A N 1
ATOM 689 C CA . LYS A 1 91 ? -2.234 7.094 -0.306 1.00 96.69 91 LYS A CA 1
ATOM 690 C C . LYS A 1 91 ? -3.545 6.537 -0.849 1.00 96.69 91 LYS A C 1
ATOM 692 O O . LYS A 1 91 ? -3.641 5.376 -1.241 1.00 96.69 91 LYS A O 1
ATOM 697 N N . ALA A 1 92 ? -4.563 7.388 -0.896 1.00 97.19 92 ALA A N 1
ATOM 698 C CA . ALA A 1 92 ? -5.821 7.058 -1.549 1.00 97.19 92 ALA A CA 1
ATOM 699 C C . ALA A 1 92 ? -5.583 6.658 -3.017 1.00 97.19 92 ALA A C 1
ATOM 701 O O . ALA A 1 92 ? -4.930 7.377 -3.770 1.00 97.19 92 ALA A O 1
ATOM 702 N N . GLY A 1 93 ? -6.142 5.521 -3.422 1.00 96.06 93 GLY A N 1
ATOM 703 C CA . GLY A 1 93 ? -5.997 4.940 -4.753 1.00 96.06 93 GLY A CA 1
ATOM 704 C C . GLY A 1 93 ? -4.841 3.950 -4.898 1.00 96.06 93 GLY A C 1
ATOM 705 O O . GLY A 1 93 ? -4.876 3.167 -5.850 1.00 96.06 93 GLY A O 1
ATOM 706 N N . ASP A 1 94 ? -3.880 3.935 -3.969 1.00 95.56 94 ASP A N 1
ATOM 707 C CA . ASP A 1 94 ? -2.751 3.006 -4.013 1.00 95.56 94 ASP A CA 1
ATOM 708 C C . ASP A 1 94 ? -3.224 1.566 -3.783 1.00 95.56 94 ASP A C 1
ATOM 710 O O . ASP A 1 94 ? -4.128 1.298 -2.982 1.00 95.56 94 ASP A O 1
ATOM 714 N N . VAL A 1 95 ? -2.586 0.635 -4.490 1.00 95.62 95 VAL A N 1
ATOM 715 C CA . VAL A 1 95 ? -2.799 -0.804 -4.331 1.00 95.62 95 VAL A CA 1
ATOM 716 C C . VAL A 1 95 ? -1.643 -1.383 -3.528 1.00 95.62 95 VAL A C 1
ATOM 718 O O . VAL A 1 95 ? -0.485 -1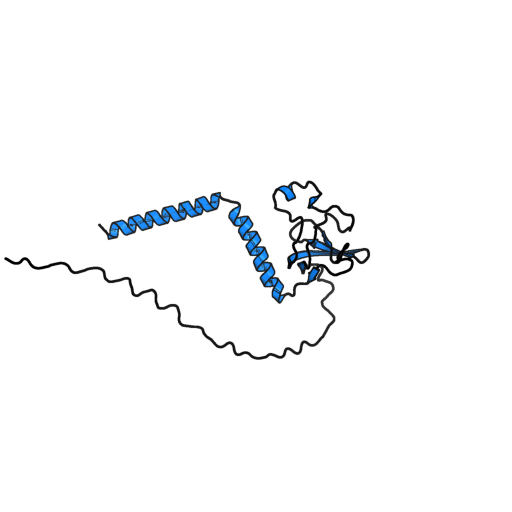.075 -3.795 1.00 95.62 95 VAL A O 1
ATOM 721 N N . PHE A 1 96 ? -1.958 -2.233 -2.559 1.00 95.56 96 PHE A N 1
ATOM 722 C CA . PHE A 1 96 ? -0.980 -2.879 -1.694 1.00 95.56 96 PHE A CA 1
ATOM 723 C C . PHE A 1 96 ? -1.340 -4.341 -1.442 1.00 95.56 96 PHE A C 1
ATOM 725 O O . PHE A 1 96 ? -2.504 -4.742 -1.541 1.00 95.56 96 PHE A O 1
ATOM 732 N N . GLN A 1 97 ? -0.326 -5.145 -1.126 1.00 94.81 97 GLN A N 1
ATOM 733 C CA . GLN A 1 97 ? -0.487 -6.565 -0.845 1.00 94.81 97 GLN A CA 1
ATOM 734 C C . GLN A 1 97 ? -0.535 -6.825 0.663 1.00 94.81 97 GLN A C 1
ATOM 736 O O . GLN A 1 97 ? 0.281 -6.308 1.432 1.00 94.81 97 GLN A O 1
ATOM 741 N N . CYS A 1 98 ? -1.482 -7.663 1.074 1.00 95.38 98 CYS A N 1
ATOM 742 C CA . CYS A 1 98 ? -1.640 -8.109 2.451 1.00 95.38 98 CYS A CA 1
ATOM 743 C C . CYS A 1 98 ? -1.181 -9.557 2.597 1.00 95.38 98 CYS A C 1
ATOM 745 O O . CYS A 1 98 ? -1.498 -10.395 1.750 1.00 95.38 98 CYS A O 1
ATOM 747 N N . SER A 1 99 ? -0.453 -9.837 3.674 1.00 95.31 99 SER A N 1
ATOM 748 C CA . SER A 1 99 ? 0.023 -11.177 4.030 1.00 95.31 99 SER A CA 1
ATOM 749 C C . SER A 1 99 ? -0.916 -11.898 4.994 1.00 95.31 99 SER A C 1
ATOM 751 O O . SER A 1 99 ? -1.031 -13.116 4.931 1.00 95.31 99 SER A O 1
ATOM 753 N N . GLU A 1 100 ? -1.575 -11.150 5.877 1.00 95.25 100 GLU A N 1
ATOM 754 C CA . GLU A 1 100 ? -2.414 -11.690 6.944 1.00 95.25 100 GLU A CA 1
ATOM 755 C C . GLU A 1 100 ? -3.593 -10.748 7.214 1.00 95.25 100 GLU A C 1
ATOM 757 O O . GLU A 1 100 ? -3.452 -9.521 7.160 1.00 95.25 100 GLU A O 1
ATOM 762 N N . MET A 1 101 ? -4.746 -11.312 7.569 1.00 95.31 101 MET A N 1
ATOM 763 C CA . MET A 1 101 ? -5.931 -10.567 7.984 1.00 95.31 101 MET A CA 1
ATOM 764 C C . MET A 1 101 ? -6.375 -11.018 9.375 1.00 95.31 101 MET A C 1
ATOM 766 O O . MET A 1 101 ? -6.537 -12.204 9.638 1.00 95.31 101 MET A O 1
ATOM 770 N N . ARG A 1 102 ? -6.626 -10.063 10.274 1.00 95.62 102 ARG A N 1
ATOM 771 C CA . ARG A 1 102 ? -7.168 -10.320 11.614 1.00 95.62 102 ARG A CA 1
ATOM 772 C C . ARG A 1 102 ? -8.412 -9.490 11.855 1.00 95.62 102 ARG A C 1
ATOM 774 O O . ARG A 1 102 ? -8.456 -8.317 11.505 1.00 95.62 102 ARG A O 1
ATOM 781 N N . THR A 1 103 ? -9.399 -10.078 12.517 1.00 95.81 103 THR A N 1
ATOM 782 C CA . THR A 1 103 ? -10.585 -9.350 12.980 1.00 95.81 103 THR A CA 1
ATOM 783 C C . THR A 1 103 ? -10.581 -9.314 14.500 1.00 95.81 103 THR A C 1
ATOM 785 O O . THR A 1 103 ? -10.484 -10.359 15.140 1.00 95.81 103 THR A O 1
ATOM 788 N N . ARG A 1 104 ? -10.675 -8.118 15.084 1.00 95.81 104 ARG A N 1
ATOM 789 C CA . ARG A 1 104 ? -10.735 -7.914 16.536 1.00 95.81 104 ARG A CA 1
ATOM 790 C C . ARG A 1 104 ? -11.654 -6.736 16.840 1.00 95.81 104 ARG A C 1
ATOM 792 O O . ARG A 1 104 ? -11.540 -5.696 16.200 1.00 95.81 104 ARG A O 1
ATOM 799 N N . ASP A 1 105 ? -12.582 -6.913 17.777 1.00 95.00 105 ASP A N 1
ATOM 800 C CA . ASP A 1 105 ? -13.535 -5.875 18.206 1.00 95.00 105 ASP A CA 1
ATOM 801 C C . ASP A 1 105 ? -14.350 -5.256 17.046 1.00 95.00 105 ASP A C 1
ATOM 803 O O . ASP A 1 105 ? -14.644 -4.065 17.025 1.00 95.00 105 ASP A O 1
ATOM 807 N N . GLY A 1 106 ? -14.686 -6.060 16.027 1.00 93.56 106 GLY A N 1
ATOM 808 C CA . GLY A 1 106 ? -15.413 -5.603 14.830 1.00 93.56 106 GLY A CA 1
ATOM 809 C C . GLY A 1 106 ? -14.580 -4.777 13.839 1.00 93.56 106 GLY A C 1
ATOM 810 O O . GLY A 1 106 ? -15.080 -4.401 12.776 1.00 93.56 106 GLY A O 1
ATOM 811 N N . GLN A 1 107 ? -13.306 -4.535 14.151 1.00 97.06 107 GLN A N 1
ATOM 812 C CA . GLN A 1 107 ? -12.336 -3.900 13.274 1.00 97.06 107 GLN A CA 1
ATOM 813 C C . GLN A 1 107 ? -11.515 -4.971 12.545 1.00 97.06 107 GLN A C 1
ATOM 815 O O . GLN A 1 107 ? -11.037 -5.937 13.144 1.00 97.06 107 GLN A O 1
ATOM 820 N N . VAL A 1 108 ? -11.336 -4.782 11.240 1.00 96.44 108 VAL A N 1
ATOM 821 C CA . VAL A 1 108 ? -10.443 -5.614 10.426 1.00 96.44 108 VAL A CA 1
ATOM 822 C C . VAL A 1 108 ? -9.065 -4.958 10.396 1.00 96.44 108 VAL A C 1
ATOM 824 O O . VAL A 1 108 ? -8.955 -3.739 10.233 1.00 96.44 108 VAL A O 1
ATOM 827 N N . TYR A 1 109 ? -8.026 -5.765 10.561 1.00 97.19 109 TYR A N 1
ATOM 828 C CA . TYR A 1 109 ? -6.622 -5.388 10.522 1.00 97.19 109 TYR A CA 1
ATOM 829 C C . TYR A 1 109 ? -5.941 -6.208 9.435 1.00 97.19 109 TYR A C 1
ATOM 831 O O . TYR A 1 109 ? -6.055 -7.432 9.411 1.00 97.19 109 TYR A O 1
ATOM 839 N N . LEU A 1 110 ? -5.227 -5.534 8.546 1.00 97.12 110 LEU A N 1
ATOM 840 C CA . LEU A 1 110 ? -4.529 -6.149 7.427 1.00 97.12 110 LEU A CA 1
ATOM 841 C C . LEU A 1 110 ? -3.030 -5.940 7.619 1.00 97.12 110 LEU A C 1
ATOM 843 O O . LEU A 1 110 ? -2.582 -4.803 7.777 1.00 97.12 110 LEU A O 1
ATOM 847 N N . LYS A 1 111 ? -2.258 -7.023 7.630 1.00 97.00 111 LYS A N 1
ATOM 848 C CA . LYS A 1 111 ? -0.800 -6.977 7.704 1.00 97.00 111 LYS A CA 1
ATOM 849 C C . LYS A 1 111 ? -0.231 -6.798 6.306 1.00 97.00 111 LYS A C 1
ATOM 851 O O . LYS A 1 111 ? -0.595 -7.545 5.399 1.00 97.00 111 LYS A O 1
ATOM 856 N N . LEU A 1 112 ? 0.667 -5.836 6.133 1.00 96.56 112 LEU A N 1
ATOM 857 C CA . LEU A 1 112 ? 1.334 -5.620 4.849 1.00 96.56 112 LEU A CA 1
ATOM 858 C C . LEU A 1 112 ? 2.288 -6.786 4.536 1.00 96.56 112 LEU A C 1
ATOM 860 O O . LEU A 1 112 ? 2.842 -7.411 5.440 1.00 96.56 112 LEU A O 1
ATOM 864 N N . ALA A 1 113 ? 2.428 -7.128 3.256 1.00 94.50 113 ALA A N 1
ATOM 865 C CA . ALA A 1 113 ? 3.346 -8.180 2.813 1.00 94.50 113 ALA A CA 1
ATOM 866 C C . ALA A 1 113 ? 4.784 -7.667 2.639 1.00 94.50 113 ALA A C 1
ATOM 868 O O . ALA A 1 113 ? 5.728 -8.372 2.983 1.00 94.50 113 ALA A O 1
ATOM 869 N N . ASP A 1 114 ? 4.939 -6.431 2.158 1.00 90.00 114 ASP A N 1
ATOM 870 C CA . ASP A 1 114 ? 6.246 -5.871 1.781 1.00 90.00 114 ASP A CA 1
ATOM 871 C C . ASP A 1 114 ? 7.016 -5.255 2.958 1.00 90.00 114 ASP A C 1
ATOM 873 O O . ASP A 1 114 ? 8.217 -5.006 2.870 1.00 90.00 114 ASP A O 1
ATOM 877 N N . GLN A 1 115 ? 6.331 -4.974 4.067 1.00 92.12 115 GLN A N 1
ATOM 878 C CA . GLN A 1 115 ? 6.921 -4.326 5.234 1.00 92.12 115 GLN A CA 1
ATOM 879 C C . GLN A 1 115 ? 6.173 -4.681 6.515 1.00 92.12 115 GLN A C 1
ATOM 881 O O . GLN A 1 115 ? 5.004 -5.071 6.492 1.00 92.12 115 GLN A O 1
ATOM 886 N N . ASP A 1 116 ? 6.828 -4.456 7.650 1.00 92.44 116 ASP A N 1
ATOM 887 C CA . ASP A 1 116 ? 6.180 -4.587 8.946 1.00 92.44 116 ASP A CA 1
ATOM 888 C C . ASP A 1 116 ? 5.159 -3.468 9.148 1.00 92.44 116 ASP A C 1
ATOM 890 O O . ASP A 1 116 ? 5.463 -2.275 9.073 1.00 92.44 116 ASP A O 1
ATOM 894 N N . GLY A 1 117 ? 3.926 -3.866 9.436 1.00 95.50 117 GLY A N 1
ATOM 895 C CA . GLY A 1 117 ? 2.879 -2.936 9.800 1.00 95.50 117 GLY A CA 1
ATOM 896 C C . GLY A 1 117 ? 1.484 -3.461 9.519 1.00 95.50 117 GLY A C 1
ATOM 897 O O . GLY A 1 117 ? 1.274 -4.398 8.749 1.00 95.50 117 GLY A O 1
ATOM 898 N N . TRP A 1 118 ? 0.528 -2.817 10.170 1.00 97.44 118 TRP A N 1
ATOM 899 C CA . TRP A 1 118 ? -0.888 -3.124 10.104 1.00 97.44 118 TRP A CA 1
ATOM 900 C C . TRP A 1 118 ? -1.653 -1.910 9.597 1.00 97.44 118 TRP A C 1
ATOM 902 O O . TRP A 1 118 ? -1.376 -0.773 9.987 1.00 97.44 118 TRP A O 1
ATOM 912 N N . VAL A 1 119 ? -2.642 -2.152 8.750 1.00 97.50 119 VAL A N 1
ATOM 913 C CA . VAL A 1 119 ? -3.580 -1.140 8.269 1.00 97.50 119 VAL A CA 1
ATOM 914 C C . VAL A 1 119 ? -5.002 -1.531 8.637 1.00 97.50 119 VAL A C 1
ATOM 916 O O . VAL A 1 119 ? -5.312 -2.701 8.862 1.00 97.50 119 VAL A O 1
ATOM 919 N N . PHE A 1 120 ? -5.871 -0.535 8.750 1.00 97.94 120 PHE A N 1
ATOM 920 C CA . PHE A 1 120 ? -7.256 -0.751 9.145 1.00 97.94 120 PHE A CA 1
ATOM 921 C C . PHE A 1 120 ? -8.129 -1.056 7.926 1.00 97.94 120 PHE A C 1
ATOM 923 O O . PHE A 1 120 ? -7.979 -0.442 6.875 1.00 97.94 120 PHE A O 1
ATOM 930 N N . GLY A 1 121 ? -9.056 -1.998 8.087 1.00 97.25 121 GLY A N 1
ATOM 931 C CA . GLY A 1 121 ? -10.073 -2.330 7.094 1.00 97.25 121 GLY A CA 1
ATOM 932 C C . GLY A 1 121 ? -11.195 -1.295 7.017 1.00 97.25 121 GLY A C 1
ATOM 933 O O . GLY A 1 121 ? -11.697 -0.966 5.945 1.00 97.25 121 GLY A O 1
ATOM 934 N N . LYS A 1 122 ? -11.551 -0.744 8.180 1.00 97.75 122 LYS A N 1
ATOM 935 C CA . LYS A 1 122 ? -12.577 0.287 8.362 1.00 97.75 122 LYS A CA 1
ATOM 936 C C . LYS A 1 122 ? -11.996 1.551 8.975 1.00 97.75 122 LYS A C 1
ATOM 938 O O . LYS A 1 122 ? -11.038 1.474 9.748 1.00 97.75 122 LYS A O 1
ATOM 943 N N . GLY A 1 123 ? -12.568 2.704 8.646 1.00 97.44 123 GLY A N 1
ATOM 944 C CA . GLY A 1 123 ? -12.161 3.975 9.234 1.00 97.44 123 GLY A CA 1
ATOM 945 C C . GLY A 1 123 ? -12.534 4.052 10.714 1.00 97.44 123 GLY A C 1
ATOM 946 O O . GLY A 1 123 ? -13.620 3.645 11.119 1.00 97.44 123 GLY A O 1
ATOM 947 N N . VAL A 1 124 ? -11.617 4.584 11.520 1.00 96.69 124 VAL A N 1
ATOM 948 C CA . VAL A 1 124 ? -11.756 4.675 12.986 1.00 96.69 124 VAL A CA 1
ATOM 949 C C . VAL A 1 124 ? -12.156 6.071 13.471 1.00 96.69 124 VAL A C 1
ATOM 951 O O . VAL A 1 124 ? -12.497 6.238 14.637 1.00 96.69 124 VAL A O 1
ATOM 954 N N . SER A 1 125 ? -12.090 7.088 12.608 1.00 94.69 125 SER A N 1
ATOM 955 C CA . SER A 1 125 ? -12.398 8.472 12.972 1.00 94.69 125 SER A CA 1
ATOM 956 C C . SER A 1 125 ? -12.873 9.309 11.782 1.00 94.69 125 SER A C 1
ATOM 958 O O . SER A 1 125 ? -12.690 8.946 10.616 1.00 94.69 125 SER A O 1
ATOM 960 N N . GLY A 1 126 ? -13.492 10.454 12.091 1.00 95.94 126 GLY A N 1
ATOM 961 C CA . GLY A 1 126 ? -13.964 11.425 11.104 1.00 95.94 126 GLY A CA 1
ATOM 962 C C . GLY A 1 126 ? -15.083 10.887 10.209 1.00 95.94 126 GLY A C 1
ATOM 963 O O . GLY A 1 126 ? -15.892 10.056 10.626 1.00 95.94 126 GLY A O 1
ATOM 964 N N . GLU A 1 127 ? -15.115 11.352 8.960 1.00 96.94 127 GLU A N 1
ATOM 965 C CA . GLU A 1 127 ? -16.122 10.970 7.954 1.00 96.94 127 GLU A CA 1
ATOM 966 C C . GLU A 1 127 ? -16.063 9.487 7.541 1.00 96.94 127 GLU A C 1
ATOM 968 O O . GLU A 1 127 ? -17.030 8.949 6.998 1.00 96.94 127 GLU A O 1
ATOM 973 N N . TRP A 1 128 ? -14.937 8.821 7.812 1.00 96.81 128 TRP A N 1
ATOM 974 C CA . TRP A 1 128 ? -14.690 7.424 7.454 1.00 96.81 128 TRP A CA 1
ATOM 975 C C . TRP A 1 128 ? -15.076 6.442 8.566 1.00 96.81 128 TRP A C 1
ATOM 977 O O . TRP A 1 128 ? -14.948 5.236 8.371 1.00 96.81 128 TRP A O 1
ATOM 987 N N . THR A 1 129 ? -15.554 6.925 9.719 1.00 96.94 129 THR A N 1
ATOM 988 C CA . THR A 1 129 ? -15.891 6.079 10.877 1.00 96.94 129 THR A CA 1
ATOM 989 C C . THR A 1 129 ? -16.870 4.967 10.490 1.00 96.94 129 THR A C 1
ATOM 991 O O . THR A 1 129 ? -17.983 5.234 10.036 1.00 96.94 129 THR A O 1
ATOM 994 N N . GLY A 1 130 ? -16.442 3.712 10.649 1.00 96.12 130 GLY A N 1
ATOM 995 C CA . GLY A 1 130 ? -17.226 2.512 10.342 1.00 96.12 130 GLY A CA 1
ATOM 996 C C . GLY A 1 130 ? -17.380 2.185 8.851 1.00 96.12 130 GLY A C 1
ATOM 997 O O . GLY A 1 130 ? -17.948 1.142 8.526 1.00 96.12 130 GLY A O 1
ATOM 998 N N . ARG A 1 131 ? -16.870 3.032 7.949 1.00 97.81 131 ARG A N 1
ATOM 999 C CA . ARG A 1 131 ? -16.876 2.793 6.499 1.00 97.81 131 ARG A CA 1
ATOM 1000 C C . ARG A 1 131 ? -15.671 1.959 6.096 1.00 97.81 131 ARG A C 1
ATOM 1002 O O . ARG A 1 131 ? -14.599 2.110 6.681 1.00 97.81 131 ARG A O 1
ATOM 1009 N N . ASP A 1 132 ? -15.839 1.124 5.079 1.00 97.62 132 ASP A N 1
ATOM 1010 C CA . ASP A 1 132 ? -14.729 0.368 4.506 1.00 97.62 132 ASP A CA 1
ATOM 1011 C C . ASP A 1 132 ? -13.757 1.339 3.823 1.00 97.62 132 ASP A C 1
ATOM 1013 O O . ASP A 1 132 ? -14.149 2.148 2.980 1.00 97.62 132 ASP A O 1
ATOM 1017 N N . ILE A 1 133 ? -12.487 1.293 4.230 1.00 97.75 133 ILE A N 1
ATOM 1018 C CA . ILE A 1 133 ? -11.420 2.146 3.676 1.00 97.75 133 ILE A CA 1
ATOM 1019 C C . ILE A 1 133 ? -10.512 1.387 2.711 1.00 97.75 133 ILE A C 1
ATOM 1021 O O . ILE A 1 133 ? -9.639 1.985 2.083 1.00 97.75 133 ILE A O 1
ATOM 1025 N N . VAL A 1 134 ? -10.742 0.087 2.558 1.00 97.19 134 VAL A N 1
ATOM 1026 C CA . VAL A 1 134 ? -10.037 -0.796 1.632 1.00 97.19 134 VAL A CA 1
ATOM 1027 C C . VAL A 1 134 ? -11.035 -1.581 0.813 1.00 97.19 134 VAL A C 1
ATOM 1029 O O . VAL A 1 134 ? -12.026 -2.088 1.333 1.00 97.19 134 VAL A O 1
ATOM 1032 N N . VAL A 1 135 ? -10.728 -1.706 -0.471 1.00 96.19 135 VAL A N 1
ATOM 1033 C CA . VAL A 1 135 ? -11.527 -2.460 -1.430 1.00 96.19 135 VAL A CA 1
ATOM 1034 C C . VAL A 1 135 ? -10.659 -3.595 -1.973 1.00 96.19 135 VAL A C 1
ATOM 1036 O O . VAL A 1 135 ? -9.537 -3.320 -2.406 1.00 96.19 135 VAL A O 1
ATOM 1039 N N . PRO A 1 136 ? -11.121 -4.857 -1.941 1.00 95.19 136 PRO A N 1
ATOM 1040 C CA . PRO A 1 136 ? -10.384 -5.955 -2.554 1.00 95.19 136 PRO A CA 1
ATOM 1041 C C . PRO A 1 136 ? -10.285 -5.730 -4.066 1.00 95.19 136 PRO A C 1
ATOM 1043 O O . PRO A 1 136 ? -11.266 -5.361 -4.715 1.00 95.19 136 PRO A O 1
ATOM 1046 N N . VAL A 1 137 ? -9.095 -5.939 -4.622 1.00 95.31 137 VAL A N 1
ATOM 1047 C CA . VAL A 1 137 ? -8.844 -5.794 -6.060 1.00 95.31 137 VAL A CA 1
ATOM 1048 C C . VAL A 1 137 ? -9.166 -7.123 -6.748 1.00 95.31 137 VAL A C 1
ATOM 1050 O O . VAL A 1 137 ? -8.664 -8.155 -6.300 1.00 95.31 137 VAL A O 1
ATOM 1053 N N . PRO A 1 138 ? -9.989 -7.142 -7.813 1.00 92.56 138 PRO A N 1
ATOM 1054 C CA . PRO A 1 138 ? -10.272 -8.375 -8.542 1.00 92.56 138 PRO A CA 1
ATOM 1055 C C . PRO A 1 138 ? -9.011 -8.898 -9.242 1.00 92.56 138 PRO A C 1
ATOM 1057 O O . PRO A 1 138 ? -8.164 -8.117 -9.679 1.00 92.56 138 PRO A O 1
ATOM 1060 N N . ASP A 1 139 ? -8.914 -10.215 -9.426 1.00 87.25 139 ASP A N 1
ATOM 1061 C CA . ASP A 1 139 ? -7.721 -10.864 -9.995 1.00 87.25 139 ASP A CA 1
ATOM 1062 C C . ASP A 1 139 ? -7.328 -10.337 -11.388 1.00 87.25 139 ASP A C 1
ATOM 1064 O O . ASP A 1 139 ? -6.148 -10.326 -11.744 1.00 87.25 139 ASP A O 1
ATOM 1068 N N . SER A 1 140 ? -8.298 -9.848 -12.169 1.00 90.00 140 SER A N 1
ATOM 1069 C CA . SER A 1 140 ? -8.041 -9.229 -13.473 1.00 90.00 140 SER A CA 1
ATOM 1070 C C . SER A 1 140 ? -7.228 -7.936 -13.364 1.00 90.00 140 SER A C 1
ATOM 1072 O O . SER A 1 140 ? -6.328 -7.711 -14.165 1.00 90.00 140 SER A O 1
ATOM 1074 N N . GLU A 1 141 ? -7.510 -7.100 -12.361 1.00 91.12 141 GLU A N 1
ATOM 1075 C CA . GLU A 1 141 ? -6.769 -5.856 -12.098 1.00 91.12 141 GLU A CA 1
ATOM 1076 C C . GLU A 1 141 ? -5.498 -6.111 -11.273 1.00 91.12 141 GLU A C 1
ATOM 1078 O O . GLU A 1 141 ? -4.524 -5.358 -11.348 1.00 91.12 141 GLU A O 1
ATOM 1083 N N . ALA A 1 142 ? -5.478 -7.204 -10.506 1.00 87.94 142 ALA A N 1
ATOM 1084 C CA . ALA A 1 142 ? -4.354 -7.592 -9.666 1.00 87.94 142 ALA A CA 1
ATOM 1085 C C . ALA A 1 142 ? -3.059 -7.801 -10.463 1.00 87.94 142 ALA A C 1
ATOM 1087 O O . ALA A 1 142 ? -1.984 -7.434 -9.991 1.00 87.94 142 ALA A O 1
ATOM 1088 N N . LEU A 1 143 ? -3.142 -8.374 -11.667 1.00 88.69 143 LEU A N 1
ATOM 1089 C CA . LEU A 1 143 ? -1.980 -8.594 -12.536 1.00 88.69 143 LEU A CA 1
ATOM 1090 C C . LEU A 1 143 ? -1.322 -7.276 -12.957 1.00 88.69 143 LEU A C 1
ATOM 1092 O O . LEU A 1 143 ? -0.102 -7.136 -12.852 1.00 88.69 143 LEU A O 1
ATOM 1096 N N . GLU A 1 144 ? -2.122 -6.293 -13.372 1.00 90.12 144 GLU A N 1
ATOM 1097 C CA . GLU A 1 144 ? -1.618 -4.971 -13.750 1.00 90.12 144 GLU A CA 1
ATOM 1098 C C . GLU A 1 144 ? -1.026 -4.229 -12.548 1.00 90.12 144 GLU A C 1
ATOM 1100 O O . GLU A 1 144 ? 0.037 -3.611 -12.655 1.00 90.12 144 GLU A O 1
ATOM 1105 N N . ALA A 1 145 ? -1.673 -4.325 -11.382 1.00 87.00 145 ALA A N 1
ATOM 1106 C CA . ALA A 1 145 ? -1.166 -3.731 -10.151 1.00 87.00 145 ALA A CA 1
ATOM 1107 C C . ALA A 1 145 ? 0.169 -4.359 -9.718 1.00 87.00 145 ALA A C 1
ATOM 1109 O O . ALA A 1 145 ? 1.110 -3.632 -9.400 1.00 87.00 145 ALA A O 1
ATOM 1110 N N . LYS A 1 146 ? 0.297 -5.692 -9.780 1.00 86.69 146 LYS A N 1
ATOM 1111 C CA . LYS A 1 146 ? 1.564 -6.392 -9.509 1.00 86.69 146 LYS A CA 1
ATOM 1112 C C . LYS A 1 146 ? 2.661 -5.955 -10.470 1.00 86.69 146 LYS A C 1
ATOM 1114 O O . LYS A 1 146 ? 3.772 -5.691 -10.025 1.00 86.69 146 LYS A O 1
ATOM 1119 N N . ALA A 1 147 ? 2.355 -5.829 -11.763 1.00 88.75 147 ALA A N 1
ATOM 1120 C CA . ALA A 1 147 ? 3.327 -5.365 -12.749 1.00 88.75 147 ALA A CA 1
ATOM 1121 C C . ALA A 1 147 ? 3.847 -3.953 -12.423 1.00 88.75 147 ALA A C 1
ATOM 1123 O O . ALA A 1 147 ? 5.045 -3.706 -12.542 1.00 88.75 147 ALA A O 1
ATOM 1124 N N . ARG A 1 148 ? 2.977 -3.048 -11.947 1.00 87.81 148 ARG A N 1
ATOM 1125 C CA . ARG A 1 148 ? 3.385 -1.710 -11.484 1.00 87.81 148 ARG A CA 1
ATOM 1126 C C . ARG A 1 148 ? 4.272 -1.767 -10.241 1.00 87.81 148 ARG A C 1
ATOM 1128 O O . ARG A 1 148 ? 5.321 -1.140 -10.241 1.00 87.81 148 ARG A O 1
ATOM 1135 N N . ILE A 1 149 ? 3.899 -2.553 -9.229 1.00 83.56 149 ILE A N 1
ATOM 1136 C CA . ILE A 1 149 ? 4.696 -2.702 -7.997 1.00 83.56 149 ILE A CA 1
ATOM 1137 C C . ILE A 1 149 ? 6.085 -3.266 -8.314 1.00 83.56 149 ILE A C 1
ATOM 1139 O O . ILE A 1 149 ? 7.092 -2.750 -7.837 1.00 83.56 149 ILE A O 1
ATOM 1143 N N . VAL A 1 150 ? 6.155 -4.307 -9.147 1.00 86.50 150 VAL A N 1
ATOM 1144 C CA . VAL A 1 150 ? 7.428 -4.913 -9.558 1.00 86.50 150 VAL A CA 1
ATOM 1145 C C . VAL A 1 150 ? 8.280 -3.908 -10.329 1.00 86.50 150 VAL A C 1
ATOM 1147 O O . VAL A 1 150 ? 9.473 -3.795 -10.053 1.00 86.50 150 VAL A O 1
ATOM 1150 N N . LYS A 1 151 ? 7.675 -3.148 -11.249 1.00 87.62 151 LYS A N 1
ATOM 1151 C CA . LYS A 1 151 ? 8.362 -2.087 -11.988 1.00 87.62 151 LYS A CA 1
ATOM 1152 C C . LYS A 1 151 ? 8.939 -1.025 -11.045 1.00 87.62 151 LYS A C 1
ATOM 1154 O O . LYS A 1 151 ? 10.119 -0.715 -11.161 1.00 87.62 151 LYS A O 1
ATOM 1159 N N . ASP A 1 152 ? 8.157 -0.528 -10.089 1.00 84.12 152 ASP A N 1
ATOM 1160 C CA . ASP A 1 152 ? 8.607 0.485 -9.125 1.00 84.12 152 ASP A CA 1
ATOM 1161 C C . ASP A 1 152 ? 9.732 -0.045 -8.222 1.00 84.12 152 ASP A C 1
ATOM 1163 O O . ASP A 1 152 ? 10.704 0.662 -7.947 1.00 84.12 152 ASP A O 1
ATOM 1167 N N . THR A 1 153 ? 9.643 -1.304 -7.780 1.00 81.81 153 THR A N 1
ATOM 1168 C CA . THR A 1 153 ? 10.712 -1.963 -7.013 1.00 81.81 153 THR A CA 1
ATOM 1169 C C . THR A 1 153 ? 11.988 -2.090 -7.839 1.00 81.81 153 THR A C 1
ATOM 1171 O O . THR A 1 153 ? 13.072 -1.791 -7.337 1.00 81.81 153 THR A O 1
ATOM 1174 N N . MET A 1 154 ? 11.870 -2.474 -9.113 1.00 81.31 154 MET A N 1
ATOM 1175 C CA . MET A 1 154 ? 13.007 -2.544 -10.029 1.00 81.31 154 MET A CA 1
ATOM 1176 C C . MET A 1 154 ? 13.626 -1.171 -10.272 1.00 81.31 154 MET A C 1
ATOM 1178 O O . MET A 1 154 ? 14.841 -1.056 -10.192 1.00 81.31 154 MET A O 1
ATOM 1182 N N . GLU A 1 155 ? 12.834 -0.120 -10.498 1.00 80.75 155 GLU A N 1
ATOM 1183 C CA . GLU A 1 155 ? 13.351 1.245 -10.672 1.00 80.75 155 GLU A CA 1
ATOM 1184 C C . GLU A 1 155 ? 14.122 1.720 -9.432 1.00 80.75 155 GLU A C 1
ATOM 1186 O O . GLU A 1 155 ? 15.205 2.296 -9.556 1.00 80.75 155 GLU A O 1
ATOM 1191 N N . ARG A 1 156 ? 13.628 1.415 -8.224 1.00 75.12 156 ARG A N 1
ATOM 1192 C CA . ARG A 1 156 ? 14.337 1.743 -6.975 1.00 75.12 156 ARG A CA 1
ATOM 1193 C C . ARG A 1 156 ? 15.635 0.959 -6.806 1.00 75.12 156 ARG A C 1
ATOM 1195 O O . ARG A 1 156 ? 16.594 1.510 -6.271 1.00 75.12 156 ARG A O 1
ATOM 1202 N N . GLN A 1 157 ? 15.674 -0.303 -7.231 1.00 75.69 157 GLN A N 1
ATOM 1203 C CA . GLN A 1 157 ? 16.891 -1.115 -7.162 1.00 75.69 157 GLN A CA 1
ATOM 1204 C C . GLN A 1 157 ? 17.914 -0.711 -8.232 1.00 75.69 157 GLN A C 1
ATOM 1206 O O . GLN A 1 157 ? 19.084 -0.551 -7.908 1.00 75.69 157 GLN A O 1
ATOM 1211 N N . LEU A 1 158 ? 17.477 -0.457 -9.468 1.00 71.25 158 LEU A N 1
ATOM 1212 C CA . LEU A 1 158 ? 18.337 -0.074 -10.596 1.00 71.25 158 LEU A CA 1
ATOM 1213 C C . LEU A 1 158 ? 18.983 1.307 -10.434 1.00 71.25 158 LEU A C 1
ATOM 1215 O O . LEU A 1 158 ? 20.040 1.555 -11.002 1.00 71.25 158 LEU A O 1
ATOM 1219 N N . ILE A 1 159 ? 18.371 2.220 -9.677 1.00 62.59 159 ILE A N 1
ATOM 1220 C CA . ILE A 1 159 ? 18.938 3.559 -9.441 1.00 62.59 159 ILE A CA 1
ATOM 1221 C C . ILE A 1 159 ? 19.910 3.568 -8.250 1.00 62.59 159 ILE A C 1
ATOM 1223 O O . ILE A 1 159 ? 20.638 4.542 -8.074 1.00 62.59 159 ILE A O 1
ATOM 1227 N N . ARG A 1 160 ? 19.955 2.505 -7.435 1.00 58.38 160 ARG A N 1
ATOM 1228 C CA . ARG A 1 160 ? 20.744 2.508 -6.198 1.00 58.38 160 ARG A CA 1
ATOM 1229 C C . ARG A 1 160 ? 22.252 2.402 -6.431 1.00 58.38 160 ARG A C 1
ATOM 1231 O O . ARG A 1 160 ? 22.997 2.948 -5.623 1.00 58.38 160 ARG A O 1
ATOM 1238 N N . ASP A 1 161 ? 22.685 1.801 -7.534 1.00 61.94 161 ASP A N 1
ATOM 1239 C CA . ASP A 1 161 ? 24.097 1.752 -7.907 1.00 61.94 161 ASP A CA 1
ATOM 1240 C C . ASP A 1 161 ? 24.384 2.747 -9.035 1.00 61.94 161 ASP A C 1
ATOM 1242 O O . ASP A 1 161 ? 24.360 2.433 -10.225 1.00 61.94 161 ASP A O 1
ATOM 1246 N N . ASP A 1 162 ? 24.708 3.989 -8.663 1.00 64.56 162 ASP A N 1
ATOM 1247 C CA . ASP A 1 162 ? 25.274 4.954 -9.613 1.00 64.56 162 ASP A CA 1
ATOM 1248 C C . ASP A 1 162 ? 26.558 4.407 -10.277 1.00 64.56 162 ASP A C 1
ATOM 1250 O O . ASP A 1 162 ? 26.880 4.813 -11.394 1.00 64.56 162 ASP A O 1
ATOM 1254 N N . SER A 1 163 ? 27.239 3.423 -9.667 1.00 68.88 163 SER A N 1
ATOM 1255 C CA . SER A 1 163 ? 28.360 2.692 -10.277 1.00 68.88 163 SER A CA 1
ATOM 1256 C C . SER A 1 163 ? 27.988 1.981 -11.579 1.00 68.88 163 SER A C 1
ATOM 1258 O O . SER A 1 163 ? 28.802 1.950 -12.504 1.00 68.88 163 SER A O 1
ATOM 1260 N N . ASP A 1 164 ? 26.758 1.481 -11.701 1.00 64.38 164 ASP A N 1
ATOM 1261 C CA . ASP A 1 164 ? 26.319 0.750 -12.892 1.00 64.38 164 ASP A CA 1
ATOM 1262 C C . ASP A 1 164 ? 25.954 1.696 -14.032 1.00 64.38 164 ASP A C 1
ATOM 1264 O O . ASP A 1 164 ? 26.181 1.377 -15.200 1.00 64.38 164 ASP A O 1
ATOM 1268 N N . LYS A 1 165 ? 25.500 2.918 -13.724 1.00 72.44 165 LYS A N 1
ATOM 1269 C CA . LYS A 1 165 ? 25.385 3.971 -14.743 1.00 72.44 165 LYS A CA 1
ATOM 1270 C C . LYS A 1 165 ? 26.753 4.323 -15.307 1.00 72.44 165 LYS A C 1
ATOM 1272 O O . LYS A 1 165 ? 26.882 4.441 -16.522 1.00 72.44 165 LYS A O 1
ATOM 1277 N N . PHE A 1 166 ? 27.778 4.453 -14.460 1.00 79.06 166 PHE A N 1
ATOM 1278 C CA . PHE A 1 166 ? 29.143 4.682 -14.940 1.00 79.06 166 PHE A CA 1
ATOM 1279 C C . PHE A 1 166 ? 29.633 3.526 -15.810 1.00 79.06 166 PHE A C 1
ATOM 1281 O O . PHE A 1 166 ? 30.194 3.785 -16.871 1.00 79.06 166 PHE A O 1
ATOM 1288 N N . ALA A 1 167 ? 29.365 2.274 -15.434 1.00 81.19 167 ALA A N 1
ATOM 1289 C CA . ALA A 1 167 ? 29.693 1.125 -16.273 1.00 81.19 167 ALA A CA 1
ATOM 1290 C C . ALA A 1 167 ? 28.969 1.183 -17.631 1.00 81.19 167 ALA A C 1
ATOM 1292 O O . ALA A 1 167 ? 29.600 0.997 -18.670 1.00 81.19 167 ALA A O 1
ATOM 1293 N N . LEU A 1 168 ? 27.677 1.524 -17.649 1.00 82.00 168 LEU A N 1
ATOM 1294 C CA . LEU A 1 168 ? 26.897 1.640 -18.881 1.00 82.00 168 LEU A CA 1
ATOM 1295 C C . LEU A 1 168 ? 27.401 2.780 -19.783 1.00 82.00 168 LEU A C 1
ATOM 1297 O O . LEU A 1 168 ? 27.516 2.599 -20.994 1.00 82.00 168 LEU A O 1
ATOM 1301 N N . TYR A 1 169 ? 27.756 3.932 -19.203 1.00 89.00 169 TYR A N 1
ATOM 1302 C CA . TYR A 1 169 ? 28.355 5.050 -19.937 1.00 89.00 169 TYR A CA 1
ATOM 1303 C C . TYR A 1 169 ? 29.766 4.733 -20.436 1.00 89.00 169 TYR A C 1
ATOM 1305 O O . TYR A 1 169 ? 30.107 5.131 -21.546 1.00 89.00 169 TYR A O 1
ATOM 1313 N N . LEU A 1 170 ? 30.577 4.003 -19.667 1.00 89.81 170 LEU A N 1
ATOM 1314 C CA . LEU A 1 170 ? 31.917 3.585 -20.084 1.00 89.81 170 LEU A CA 1
ATOM 1315 C C . LEU A 1 170 ? 31.854 2.574 -21.230 1.00 89.81 170 LEU A C 1
ATOM 1317 O O . LEU A 1 170 ? 32.560 2.739 -22.221 1.00 89.81 170 LEU A O 1
ATOM 1321 N N . VAL A 1 171 ? 30.980 1.569 -21.135 1.00 91.69 171 VAL A N 1
ATOM 1322 C CA . VAL A 1 171 ? 30.784 0.579 -22.205 1.00 91.69 171 VAL A CA 1
ATOM 1323 C C . VAL A 1 171 ? 30.189 1.244 -23.446 1.00 91.69 171 VAL A C 1
ATOM 1325 O O . VAL A 1 171 ? 30.700 1.052 -24.548 1.00 91.69 171 VAL A O 1
ATOM 1328 N N . GLY A 1 172 ? 29.156 2.076 -23.279 1.00 93.94 172 GLY A N 1
ATOM 1329 C CA . GLY A 1 172 ? 28.556 2.833 -24.378 1.00 93.94 172 GLY A CA 1
ATOM 1330 C C . GLY A 1 172 ? 29.547 3.796 -25.039 1.00 93.94 172 GLY A C 1
ATOM 1331 O O . GLY A 1 172 ? 29.624 3.849 -26.264 1.00 93.94 172 GLY A O 1
ATOM 1332 N N . GLY A 1 173 ? 30.354 4.503 -24.245 1.00 95.69 173 GLY A N 1
ATOM 1333 C CA . GLY A 1 173 ? 31.403 5.402 -24.724 1.00 95.69 173 GLY A CA 1
ATOM 1334 C C . GLY A 1 173 ? 32.520 4.669 -25.468 1.00 95.69 173 GLY A C 1
ATOM 1335 O O . GLY A 1 173 ? 32.935 5.117 -26.534 1.00 95.69 173 GLY A O 1
ATOM 1336 N N . ALA A 1 174 ? 32.961 3.513 -24.966 1.00 94.38 174 ALA A N 1
ATOM 1337 C CA . ALA A 1 174 ? 33.955 2.681 -25.641 1.00 94.38 174 ALA A CA 1
ATOM 1338 C C . ALA A 1 174 ? 33.441 2.162 -26.994 1.00 94.38 174 ALA A C 1
ATOM 1340 O O . ALA A 1 174 ? 34.138 2.274 -28.000 1.00 94.38 174 ALA A O 1
ATOM 1341 N N . LEU A 1 175 ? 32.203 1.660 -27.049 1.00 94.94 175 LEU A N 1
ATOM 1342 C CA . LEU A 1 175 ? 31.582 1.217 -28.302 1.00 94.94 175 LEU A CA 1
ATOM 1343 C C . LEU A 1 175 ? 31.404 2.368 -29.299 1.00 94.94 175 LEU A C 1
ATOM 1345 O O . LEU A 1 175 ? 31.626 2.183 -30.494 1.00 94.94 175 LEU A O 1
ATOM 1349 N N . PHE A 1 176 ? 31.037 3.556 -28.815 1.00 96.12 176 PHE A N 1
ATOM 1350 C CA . PHE A 1 176 ? 30.917 4.748 -29.648 1.00 96.12 176 PHE A CA 1
ATOM 1351 C C . PHE A 1 176 ? 32.261 5.153 -30.264 1.00 96.12 176 PHE A C 1
ATOM 1353 O O . PHE A 1 176 ? 32.315 5.437 -31.458 1.00 96.12 176 PHE A O 1
ATOM 1360 N N . LEU A 1 177 ? 33.349 5.122 -29.488 1.00 96.00 177 LEU A N 1
ATOM 1361 C CA . LEU A 1 177 ? 34.694 5.407 -29.996 1.00 96.00 177 LEU A CA 1
ATOM 1362 C C . LEU A 1 177 ? 35.129 4.401 -31.069 1.00 96.00 177 LEU A C 1
ATOM 1364 O O . LEU A 1 177 ? 35.596 4.820 -32.124 1.00 96.00 177 LEU A O 1
ATOM 1368 N N . VAL A 1 178 ? 34.898 3.102 -30.850 1.00 95.12 178 VAL A N 1
ATOM 1369 C CA . VAL A 1 178 ? 35.194 2.055 -31.848 1.00 95.12 178 VAL A CA 1
ATOM 1370 C C . VAL A 1 178 ? 34.386 2.261 -33.134 1.00 95.12 178 VAL A C 1
ATOM 1372 O O . VAL A 1 178 ? 34.906 2.095 -34.237 1.00 95.12 178 VAL A O 1
ATOM 1375 N N . ALA A 1 179 ? 33.113 2.646 -33.021 1.00 93.62 179 ALA A N 1
ATOM 1376 C CA . ALA A 1 179 ? 32.289 2.955 -34.187 1.00 93.62 179 ALA A CA 1
ATOM 1377 C C . ALA A 1 179 ? 32.804 4.188 -34.947 1.00 93.62 179 ALA A C 1
ATOM 1379 O O . ALA A 1 179 ? 32.786 4.198 -36.176 1.00 93.62 179 ALA A O 1
ATOM 1380 N N . LEU A 1 180 ? 33.278 5.207 -34.228 1.00 96.50 180 LEU A N 1
ATOM 1381 C CA . LEU A 1 180 ? 33.790 6.447 -34.807 1.00 96.50 180 LEU A CA 1
ATOM 1382 C C . LEU A 1 180 ? 35.119 6.228 -35.544 1.00 96.50 180 LEU A C 1
ATOM 1384 O O . LEU A 1 180 ? 35.304 6.776 -36.627 1.00 96.50 180 LEU A O 1
ATOM 1388 N N . GLU A 1 181 ? 35.997 5.378 -35.010 1.00 96.31 181 GLU A N 1
ATOM 1389 C CA . GLU A 1 181 ? 37.244 4.963 -35.667 1.00 96.31 181 GLU A CA 1
ATOM 1390 C C . GLU A 1 181 ? 36.967 4.208 -36.973 1.00 96.31 181 GLU A C 1
ATOM 1392 O O . GLU A 1 181 ? 37.510 4.548 -38.022 1.00 96.31 181 GLU A O 1
ATOM 1397 N N . ARG A 1 182 ? 36.021 3.262 -36.947 1.00 95.00 182 ARG A N 1
ATOM 1398 C CA . ARG A 1 182 ? 35.612 2.523 -38.148 1.00 95.00 182 ARG A CA 1
ATOM 1399 C C . ARG A 1 182 ? 35.007 3.426 -39.225 1.00 95.00 182 ARG A C 1
ATOM 1401 O O . ARG A 1 182 ? 35.208 3.191 -40.409 1.00 95.00 182 ARG A O 1
ATOM 1408 N N . LEU A 1 183 ? 34.270 4.457 -38.819 1.00 96.19 183 LEU A N 1
ATOM 1409 C CA . LEU A 1 183 ? 33.664 5.421 -39.739 1.00 96.19 183 LEU A CA 1
ATOM 1410 C C . LEU A 1 183 ? 34.714 6.368 -40.340 1.00 96.19 183 LEU A C 1
ATOM 1412 O O . LEU A 1 183 ? 34.565 6.802 -41.477 1.00 96.19 183 LEU A O 1
ATOM 1416 N N . TRP A 1 184 ? 35.792 6.659 -39.606 1.00 95.25 184 TRP A N 1
ATOM 1417 C CA . TRP A 1 184 ? 36.923 7.438 -40.110 1.00 95.25 184 TRP A CA 1
ATOM 1418 C C . TRP A 1 184 ? 37.701 6.696 -41.206 1.00 95.25 184 TRP A C 1
ATOM 1420 O O . TRP A 1 184 ? 38.048 7.310 -42.213 1.00 95.25 184 TRP A O 1
ATOM 1430 N N . GLU A 1 185 ? 37.920 5.383 -41.059 1.00 94.69 185 GLU A N 1
ATOM 1431 C CA . GLU A 1 185 ? 38.591 4.556 -42.079 1.00 94.69 185 GLU A CA 1
ATOM 1432 C C . GLU A 1 185 ? 37.848 4.522 -43.422 1.00 94.69 185 GLU A C 1
ATOM 1434 O O . GLU A 1 185 ? 38.478 4.393 -44.463 1.00 94.69 185 GLU A O 1
ATOM 1439 N N . GLU A 1 186 ? 36.520 4.669 -43.429 1.00 93.38 186 GLU A N 1
ATOM 1440 C CA . GLU A 1 186 ? 35.746 4.720 -44.678 1.00 93.38 186 GLU A CA 1
ATOM 1441 C C . GLU A 1 186 ? 35.889 6.056 -45.430 1.00 93.38 186 GLU A C 1
ATOM 1443 O O . GLU A 1 186 ? 35.558 6.133 -46.615 1.00 93.38 186 GLU A O 1
ATOM 1448 N N . PHE A 1 187 ? 36.357 7.115 -44.761 1.00 91.69 187 PHE A N 1
ATOM 1449 C CA . PHE A 1 187 ? 36.477 8.460 -45.334 1.00 91.69 187 PHE A CA 1
ATOM 1450 C C . PHE A 1 187 ? 37.878 8.808 -45.855 1.00 91.69 187 PHE A C 1
ATOM 1452 O O . PHE A 1 187 ? 37.994 9.767 -46.624 1.00 91.69 187 PHE A O 1
ATOM 1459 N N . VAL A 1 188 ? 38.917 8.077 -45.436 1.00 89.62 188 VAL A N 1
ATOM 1460 C CA . VAL A 1 188 ? 40.322 8.274 -45.849 1.00 89.62 188 VAL A CA 1
ATOM 1461 C C . VAL A 1 188 ? 40.668 7.357 -47.016 1.00 89.62 188 VAL A C 1
ATOM 1463 O O . VAL A 1 188 ? 41.205 7.884 -48.017 1.00 89.62 188 VAL A O 1
#

Mean predicted aligned error: 14.26 Å